Protein AF-A0A8S1UB92-F1 (afdb_monomer_lite)

Structure (mmCIF, N/CA/C/O backbone):
data_AF-A0A8S1UB92-F1
#
_entry.id   AF-A0A8S1UB92-F1
#
loop_
_atom_site.group_PDB
_atom_site.id
_atom_site.type_symbol
_atom_site.label_atom_id
_atom_site.label_alt_id
_atom_site.label_comp_id
_atom_site.label_asym_id
_atom_site.label_entity_id
_atom_site.label_seq_id
_atom_site.pdbx_PDB_ins_code
_atom_site.Cartn_x
_atom_site.Cartn_y
_atom_site.Cartn_z
_atom_site.occupancy
_atom_site.B_iso_or_equiv
_atom_site.auth_seq_id
_atom_site.auth_comp_id
_atom_site.auth_asym_id
_atom_site.auth_atom_id
_atom_site.pdbx_PDB_model_num
ATOM 1 N N . MET A 1 1 ? 8.365 -0.301 -12.229 1.00 59.19 1 MET A N 1
ATOM 2 C CA . MET A 1 1 ? 7.069 -0.623 -12.870 1.00 59.19 1 MET A CA 1
ATOM 3 C C . MET A 1 1 ? 6.349 0.674 -13.224 1.00 59.19 1 MET A C 1
ATOM 5 O O . MET A 1 1 ? 6.284 1.545 -12.367 1.00 59.19 1 MET A O 1
ATOM 9 N N . TYR A 1 2 ? 5.838 0.830 -14.450 1.00 67.88 2 TYR A N 1
ATOM 10 C CA . TYR A 1 2 ? 5.070 2.016 -14.855 1.00 67.88 2 TYR A CA 1
ATOM 11 C C . TYR A 1 2 ? 3.627 1.608 -15.152 1.00 67.88 2 TYR A C 1
ATOM 13 O O . TYR A 1 2 ? 3.327 1.170 -16.252 1.00 67.88 2 TYR A O 1
ATOM 21 N N . LEU A 1 3 ? 2.696 1.766 -14.211 1.00 70.12 3 LEU A N 1
ATOM 22 C CA . LEU A 1 3 ? 1.299 1.392 -14.495 1.00 70.12 3 LEU A CA 1
ATOM 23 C C . LEU A 1 3 ? 0.681 2.222 -15.635 1.00 70.12 3 LEU A C 1
ATOM 25 O O . LEU A 1 3 ? -0.190 1.751 -16.360 1.00 70.12 3 LEU A O 1
ATOM 29 N N . GLN A 1 4 ? 1.223 3.418 -15.874 1.00 71.69 4 GLN A N 1
ATOM 30 C CA . GLN A 1 4 ? 0.874 4.274 -17.009 1.00 71.69 4 GLN A CA 1
ATOM 31 C C . GLN A 1 4 ? 1.158 3.606 -18.363 1.00 71.69 4 GLN A C 1
ATOM 33 O O . GLN A 1 4 ? 0.388 3.789 -19.301 1.00 71.69 4 GLN A O 1
ATOM 38 N N . THR A 1 5 ? 2.227 2.805 -18.478 1.00 72.19 5 THR A N 1
ATOM 39 C CA . THR A 1 5 ? 2.527 2.081 -19.728 1.00 72.19 5 THR A CA 1
ATOM 40 C C . THR A 1 5 ? 1.562 0.927 -19.970 1.00 72.19 5 THR A C 1
ATOM 42 O O . THR A 1 5 ? 1.524 0.385 -21.066 1.00 72.19 5 THR A O 1
ATOM 45 N N . PHE A 1 6 ? 0.761 0.575 -18.964 1.00 72.69 6 PHE A N 1
ATOM 46 C CA . PHE A 1 6 ? -0.275 -0.447 -19.031 1.00 72.69 6 PHE A CA 1
ATOM 47 C C . PHE A 1 6 ? -1.680 0.148 -19.192 1.00 72.69 6 PHE A C 1
ATOM 49 O O . PHE A 1 6 ? -2.674 -0.539 -18.983 1.00 72.69 6 PHE A O 1
ATOM 56 N N . GLY A 1 7 ? -1.774 1.436 -19.541 1.00 77.38 7 GLY A N 1
ATOM 57 C CA . GLY A 1 7 ? -3.051 2.114 -19.759 1.00 77.38 7 GLY A CA 1
ATOM 58 C C . GLY A 1 7 ? -3.817 2.447 -18.478 1.00 77.38 7 GLY A C 1
ATOM 59 O O . GLY A 1 7 ? -4.985 2.811 -18.567 1.00 77.38 7 GLY A O 1
ATOM 60 N N . ILE A 1 8 ? -3.186 2.352 -17.299 1.00 85.25 8 ILE A N 1
ATOM 61 C CA . ILE A 1 8 ? -3.794 2.719 -16.013 1.00 85.25 8 ILE A CA 1
ATOM 62 C C . ILE A 1 8 ? -3.421 4.184 -15.690 1.00 85.25 8 ILE A C 1
ATOM 64 O O . ILE A 1 8 ? -2.252 4.464 -15.390 1.00 85.25 8 ILE A O 1
ATOM 68 N N . PRO A 1 9 ? -4.367 5.146 -15.756 1.00 89.44 9 PRO A N 1
ATOM 69 C CA . PRO A 1 9 ? -4.065 6.570 -15.594 1.00 89.44 9 PRO A CA 1
ATOM 70 C C . PRO A 1 9 ? -3.644 6.925 -14.166 1.00 89.44 9 PRO A C 1
ATOM 72 O O . PRO A 1 9 ? -4.351 6.630 -13.207 1.00 89.44 9 PRO A O 1
ATOM 75 N N . GLY A 1 10 ? -2.517 7.618 -14.018 1.00 92.00 10 GLY A N 1
ATOM 76 C CA . GLY A 1 10 ? -1.993 8.052 -12.722 1.00 92.00 10 GLY A CA 1
ATOM 77 C C . GLY A 1 10 ? -0.603 8.661 -12.852 1.00 92.00 10 GLY A C 1
ATOM 78 O O . GLY A 1 10 ? -0.145 8.914 -13.970 1.00 92.00 10 GLY A O 1
ATOM 79 N N . LYS A 1 11 ? 0.079 8.886 -11.729 1.00 93.56 11 LYS A N 1
ATOM 80 C CA . LYS A 1 11 ? 1.442 9.425 -11.651 1.00 93.56 11 LYS A CA 1
ATOM 81 C C . LYS A 1 11 ? 2.356 8.454 -10.909 1.00 93.56 11 LYS A C 1
ATOM 83 O O . LYS A 1 11 ? 2.031 8.003 -9.818 1.00 93.56 11 LYS A O 1
ATOM 88 N N . SER A 1 12 ? 3.505 8.142 -11.504 1.00 94.88 12 SER A N 1
ATOM 89 C CA . SER A 1 12 ? 4.559 7.362 -10.846 1.00 94.88 12 SER A CA 1
ATOM 90 C C . SER A 1 12 ? 5.595 8.306 -10.235 1.00 94.88 12 SER A C 1
ATOM 92 O O . SER A 1 12 ? 6.015 9.248 -10.903 1.00 94.88 12 SER A O 1
ATOM 94 N N . HIS A 1 13 ? 6.046 8.015 -9.022 1.00 95.69 13 HIS A N 1
ATOM 95 C CA . HIS A 1 13 ? 7.096 8.720 -8.295 1.00 95.69 13 HIS A CA 1
ATOM 96 C C . HIS A 1 13 ? 8.161 7.708 -7.861 1.00 95.69 13 HIS A C 1
ATOM 98 O O . HIS A 1 13 ? 7.841 6.687 -7.256 1.0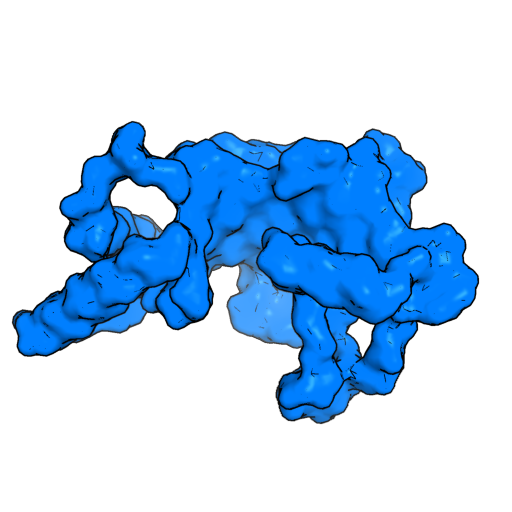0 95.69 13 HIS A O 1
ATOM 104 N N . SER A 1 14 ? 9.419 7.965 -8.199 1.00 96.19 14 SER A N 1
ATOM 105 C CA . SER A 1 14 ? 10.551 7.076 -7.929 1.00 96.19 14 SER A CA 1
ATOM 106 C C . SER A 1 14 ? 11.453 7.669 -6.863 1.00 96.19 14 SER A C 1
ATOM 108 O O . SER A 1 14 ? 11.798 8.843 -6.944 1.00 96.19 14 SER A O 1
ATOM 110 N N . LEU A 1 15 ? 11.903 6.837 -5.929 1.00 96.50 15 LEU A N 1
ATOM 111 C CA . LEU A 1 15 ? 12.915 7.218 -4.943 1.00 96.50 15 LEU A CA 1
ATOM 112 C C . LEU A 1 15 ? 14.342 7.030 -5.471 1.00 96.50 15 LEU A C 1
ATOM 114 O O . LEU A 1 15 ? 15.290 7.531 -4.884 1.00 96.50 15 LEU A O 1
ATOM 118 N N . THR A 1 16 ? 14.508 6.336 -6.600 1.00 96.00 16 THR A N 1
ATOM 119 C CA . THR A 1 16 ? 15.816 6.091 -7.222 1.00 96.00 16 THR A CA 1
ATOM 120 C C . THR A 1 16 ? 16.396 7.352 -7.875 1.00 96.00 16 THR A C 1
ATOM 122 O O . THR A 1 16 ? 15.794 7.835 -8.845 1.00 96.00 16 THR A O 1
ATOM 125 N N . PRO A 1 17 ? 17.565 7.855 -7.425 1.00 96.12 17 PRO A N 1
ATOM 126 C CA . PRO A 1 17 ? 18.244 8.983 -8.059 1.00 96.12 17 PRO A CA 1
ATOM 127 C C . PRO A 1 17 ? 18.536 8.721 -9.542 1.00 96.12 17 PRO A C 1
ATOM 129 O O . PRO A 1 17 ? 18.891 7.611 -9.934 1.00 96.12 17 PRO A O 1
ATOM 132 N N . GLY A 1 18 ? 18.360 9.741 -10.386 1.00 95.19 18 GLY A N 1
ATOM 133 C CA . GLY A 1 18 ? 18.591 9.649 -11.836 1.00 95.19 18 GLY A CA 1
ATOM 134 C C . GLY A 1 18 ? 17.476 8.965 -12.640 1.00 95.19 18 GLY A C 1
ATOM 135 O O . GLY A 1 18 ? 17.505 8.974 -13.869 1.00 95.19 18 GLY A O 1
ATOM 136 N N . HIS A 1 19 ? 16.455 8.407 -11.987 1.00 94.75 19 HIS A N 1
ATOM 137 C CA . HIS A 1 19 ? 15.289 7.867 -12.680 1.00 94.75 19 HIS A CA 1
ATOM 138 C C . HIS A 1 19 ? 14.408 8.992 -13.263 1.00 94.75 19 HIS A C 1
ATOM 140 O O . HIS A 1 19 ? 14.222 10.032 -12.639 1.00 94.75 19 HIS A O 1
ATOM 146 N N . LYS A 1 20 ? 13.770 8.774 -14.425 1.00 93.88 20 LYS A N 1
ATOM 147 C CA . LYS A 1 20 ? 12.956 9.805 -15.119 1.00 93.88 20 LYS A CA 1
ATOM 148 C C . LYS A 1 20 ? 11.807 10.407 -14.292 1.00 93.88 20 LYS A C 1
ATOM 150 O O . LYS A 1 20 ? 1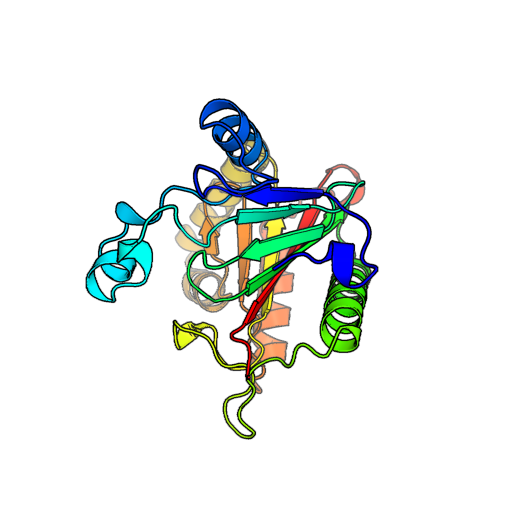1.376 11.518 -14.557 1.00 93.88 20 LYS A O 1
ATOM 155 N N . ASN A 1 21 ? 11.302 9.646 -13.321 1.00 94.50 21 ASN A N 1
ATOM 156 C CA . ASN A 1 21 ? 10.244 10.057 -12.389 1.00 94.50 21 ASN A CA 1
ATOM 157 C C . ASN A 1 21 ? 10.782 10.252 -10.962 1.00 94.50 21 ASN A C 1
ATOM 159 O O . ASN A 1 21 ? 10.048 10.018 -10.002 1.00 94.50 21 ASN A O 1
ATOM 163 N N . PHE A 1 22 ? 12.079 10.523 -10.814 1.00 96.62 22 PHE A N 1
ATOM 164 C CA . PHE A 1 22 ? 12.691 10.775 -9.515 1.00 96.62 22 PHE A CA 1
ATOM 165 C C . PHE A 1 22 ? 11.981 11.933 -8.805 1.00 96.62 22 PHE A C 1
ATOM 167 O O . PHE A 1 22 ? 11.648 12.933 -9.440 1.00 96.62 22 PHE A O 1
ATOM 174 N N . ILE A 1 23 ? 11.739 11.768 -7.507 1.00 97.25 23 ILE A N 1
ATOM 175 C CA . ILE A 1 23 ? 11.254 12.824 -6.619 1.00 97.25 23 ILE A CA 1
ATOM 176 C C . ILE A 1 23 ? 12.323 13.172 -5.591 1.00 97.25 23 ILE A C 1
ATOM 178 O O . ILE A 1 23 ? 13.057 12.299 -5.134 1.00 97.25 23 ILE A O 1
ATOM 182 N N . SER A 1 24 ? 12.386 14.444 -5.215 1.00 97.12 24 SER A N 1
ATOM 183 C CA . SER A 1 24 ? 13.252 14.920 -4.135 1.00 97.12 24 SER A CA 1
ATOM 184 C C . SER A 1 24 ? 12.815 14.389 -2.763 1.00 97.12 24 SER A C 1
ATOM 186 O O . SER A 1 24 ? 11.661 13.998 -2.571 1.00 97.12 24 SER A O 1
ATOM 188 N N . ASP A 1 25 ? 13.710 14.447 -1.772 1.00 95.38 25 ASP A N 1
ATOM 189 C CA . ASP A 1 25 ? 13.384 14.076 -0.386 1.00 95.38 25 ASP A CA 1
ATOM 190 C C . ASP A 1 25 ? 12.234 14.917 0.183 1.00 95.38 25 ASP A C 1
ATOM 192 O O . ASP A 1 25 ? 11.377 14.397 0.898 1.00 95.38 25 ASP A O 1
ATOM 196 N N . GLN A 1 26 ? 12.159 16.197 -0.198 1.00 97.06 26 GLN A N 1
ATOM 197 C CA . GLN A 1 26 ? 11.071 17.089 0.196 1.00 97.06 26 GLN A CA 1
ATOM 198 C C . GLN A 1 26 ? 9.720 16.623 -0.368 1.00 97.06 26 GLN A C 1
ATOM 200 O O . GLN A 1 26 ? 8.739 16.541 0.371 1.00 97.06 26 GLN A O 1
ATOM 205 N N . GLU A 1 27 ? 9.658 16.280 -1.656 1.00 96.69 27 GLU A N 1
ATOM 206 C CA . GLU A 1 27 ? 8.441 15.730 -2.268 1.00 96.69 27 GLU A CA 1
ATOM 207 C C . GLU A 1 27 ? 8.064 14.377 -1.649 1.00 96.69 27 GLU A C 1
ATOM 209 O O . GLU A 1 27 ? 6.888 14.106 -1.393 1.00 96.69 27 GLU A O 1
ATOM 214 N N . ALA A 1 28 ? 9.054 13.527 -1.363 1.00 96.38 28 ALA A N 1
ATOM 215 C CA . ALA A 1 28 ? 8.837 12.256 -0.683 1.00 96.38 28 ALA A CA 1
ATOM 216 C C . ALA A 1 28 ? 8.253 12.468 0.726 1.00 96.38 28 ALA A C 1
ATOM 218 O O . ALA A 1 28 ? 7.308 11.778 1.115 1.00 96.38 28 ALA A O 1
ATOM 219 N N . ASP A 1 29 ? 8.743 13.463 1.467 1.00 96.00 29 ASP A N 1
ATOM 220 C CA . ASP A 1 29 ? 8.205 13.849 2.772 1.00 96.00 29 ASP A CA 1
ATOM 221 C C . ASP A 1 29 ? 6.773 14.376 2.693 1.00 96.00 29 ASP A C 1
ATOM 223 O O . ASP A 1 29 ? 5.953 14.066 3.559 1.00 96.00 29 ASP A O 1
ATOM 227 N N . GLU A 1 30 ? 6.430 15.143 1.660 1.00 95.94 30 GLU A N 1
ATOM 228 C CA . GLU A 1 30 ? 5.055 15.589 1.430 1.00 95.94 30 GLU A CA 1
ATOM 229 C C . GLU A 1 30 ? 4.112 14.407 1.175 1.00 95.94 30 GLU A C 1
ATOM 231 O O . GLU A 1 30 ? 3.031 14.336 1.769 1.00 95.94 30 GLU A O 1
ATOM 236 N N . LEU A 1 31 ? 4.536 13.432 0.367 1.00 96.00 31 LEU A N 1
ATOM 237 C CA . LEU A 1 31 ? 3.765 12.208 0.140 1.00 96.00 31 LEU A CA 1
ATOM 238 C C . LEU A 1 31 ? 3.644 11.351 1.409 1.00 96.00 31 LEU A C 1
ATOM 240 O O . LEU A 1 31 ? 2.576 10.790 1.665 1.00 96.00 31 LEU A O 1
ATOM 244 N N . ARG A 1 32 ? 4.693 11.272 2.237 1.00 94.31 32 ARG A N 1
ATOM 245 C CA . ARG A 1 32 ? 4.647 10.596 3.547 1.00 94.31 32 ARG A CA 1
ATOM 246 C C . ARG A 1 32 ? 3.681 11.283 4.510 1.00 94.31 32 ARG A C 1
ATOM 248 O O . ARG A 1 32 ? 2.901 10.603 5.176 1.00 94.31 32 ARG A O 1
ATOM 255 N N . LYS A 1 33 ? 3.677 12.621 4.561 1.00 90.62 33 LYS A N 1
ATOM 256 C CA . LYS A 1 33 ? 2.735 13.410 5.381 1.00 90.62 33 LYS A CA 1
ATOM 257 C C . LYS A 1 33 ? 1.281 13.176 4.972 1.00 90.62 33 LYS A C 1
ATOM 259 O O . LYS A 1 33 ? 0.410 13.165 5.834 1.00 90.62 33 LYS A O 1
ATOM 264 N N . LYS A 1 34 ? 1.025 12.945 3.681 1.00 89.88 34 LYS A N 1
ATOM 265 C CA . LYS A 1 34 ? -0.292 12.551 3.151 1.00 89.88 34 LYS A CA 1
ATOM 266 C C . LYS A 1 34 ? -0.615 11.060 3.329 1.00 89.88 34 LYS A C 1
ATOM 268 O O . LYS A 1 34 ? -1.673 10.617 2.898 1.00 89.88 34 LYS A O 1
ATOM 273 N N . HIS A 1 35 ? 0.274 10.284 3.952 1.00 88.62 35 HIS A N 1
ATOM 274 C CA . HIS A 1 35 ? 0.168 8.829 4.110 1.00 88.62 35 HIS A CA 1
ATOM 275 C C . HIS A 1 35 ? 0.137 8.034 2.797 1.00 88.62 35 HIS A C 1
ATOM 277 O O . HIS A 1 35 ? -0.302 6.883 2.785 1.00 88.62 35 HIS A O 1
ATOM 283 N N . PHE A 1 36 ? 0.625 8.626 1.706 1.00 93.75 36 PHE A N 1
ATOM 284 C CA . PHE A 1 36 ? 0.731 7.951 0.420 1.00 93.75 36 PHE A CA 1
ATOM 285 C C . PHE A 1 36 ? 2.015 7.159 0.306 1.00 93.75 36 PHE A C 1
ATOM 287 O O . PHE A 1 36 ? 1.959 6.010 -0.096 1.00 93.75 36 PHE A O 1
ATOM 294 N N . LEU A 1 37 ? 3.158 7.738 0.669 1.00 94.94 37 LEU A N 1
ATOM 295 C CA . LEU A 1 37 ? 4.448 7.065 0.551 1.00 94.94 37 LEU A CA 1
ATOM 296 C C . LEU A 1 37 ? 4.826 6.355 1.858 1.00 94.94 37 LEU A C 1
ATOM 298 O O . LEU A 1 37 ? 4.543 6.849 2.953 1.00 94.94 37 LEU A O 1
ATOM 302 N N . PHE A 1 38 ? 5.480 5.205 1.728 1.00 93.62 38 PHE A N 1
ATOM 303 C CA . PHE A 1 38 ? 6.076 4.472 2.840 1.00 93.62 38 PHE A CA 1
ATOM 304 C C . PHE A 1 38 ? 7.277 5.211 3.451 1.00 93.62 38 PHE A C 1
ATOM 306 O O . PHE A 1 38 ? 7.814 6.174 2.893 1.00 93.62 38 PHE A O 1
ATOM 313 N N . ILE A 1 39 ? 7.655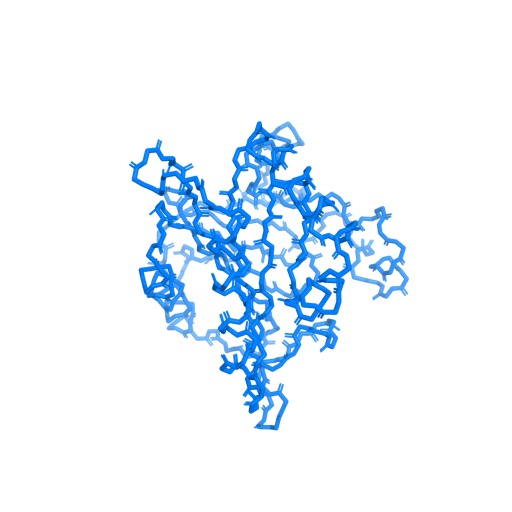 4.788 4.656 1.00 91.56 39 ILE A N 1
ATOM 314 C CA . ILE A 1 39 ? 8.804 5.336 5.383 1.00 91.56 39 ILE A CA 1
ATOM 315 C C . ILE A 1 39 ? 10.109 4.694 4.908 1.00 91.56 39 ILE A C 1
ATOM 317 O O . ILE A 1 39 ? 10.088 3.752 4.125 1.00 91.56 39 ILE A O 1
ATOM 321 N N . ASP A 1 40 ? 11.237 5.209 5.390 1.00 90.25 40 ASP A N 1
ATOM 322 C CA . ASP A 1 40 ? 12.525 4.551 5.201 1.00 90.25 40 ASP A CA 1
ATOM 323 C C . ASP A 1 40 ? 12.568 3.211 5.950 1.00 90.25 40 ASP A C 1
ATOM 325 O O . ASP A 1 40 ? 12.482 3.167 7.183 1.00 90.25 40 ASP A O 1
ATOM 329 N N . MET A 1 41 ? 12.677 2.126 5.183 1.00 90.12 41 MET A N 1
ATOM 330 C CA . MET A 1 41 ? 12.629 0.762 5.704 1.00 90.12 41 MET A CA 1
ATOM 331 C C . MET A 1 41 ? 13.985 0.283 6.244 1.00 90.12 41 MET A C 1
ATOM 333 O O . MET A 1 41 ? 14.040 -0.764 6.881 1.00 90.12 41 MET A O 1
ATOM 337 N N . THR A 1 42 ? 15.069 1.052 6.067 1.00 91.31 42 THR A N 1
ATOM 338 C CA . THR A 1 42 ? 16.410 0.700 6.582 1.00 91.31 42 THR A CA 1
ATOM 339 C C . THR A 1 42 ? 16.492 0.719 8.109 1.00 91.31 42 THR A C 1
ATOM 341 O O . THR A 1 42 ? 17.385 0.120 8.702 1.00 91.31 42 THR A O 1
ATOM 344 N N . SER A 1 43 ? 15.540 1.387 8.764 1.00 90.12 43 SER A N 1
ATOM 345 C CA . SER A 1 43 ? 15.426 1.416 10.224 1.00 90.12 43 SER A CA 1
ATOM 346 C C . SER A 1 43 ? 14.785 0.156 10.823 1.00 90.12 43 SER A C 1
ATOM 348 O O . SER A 1 43 ? 14.803 -0.012 12.044 1.00 90.12 43 SER A O 1
ATOM 350 N N . ASP A 1 44 ? 14.223 -0.730 9.993 1.00 91.50 44 ASP A N 1
ATOM 351 C CA . ASP A 1 44 ? 13.626 -1.987 10.438 1.00 91.50 44 ASP A CA 1
ATOM 352 C C . ASP A 1 44 ? 14.662 -3.121 10.402 1.00 91.50 44 ASP A C 1
ATOM 354 O O . ASP A 1 44 ? 15.140 -3.535 9.343 1.00 91.50 44 ASP A O 1
ATOM 358 N N . ASN A 1 45 ? 14.995 -3.651 11.582 1.00 90.62 45 ASN A N 1
ATOM 359 C CA . ASN A 1 45 ? 15.992 -4.711 11.725 1.00 90.62 45 ASN A CA 1
ATOM 360 C C . ASN A 1 45 ? 15.612 -5.995 10.973 1.00 90.62 45 ASN A C 1
ATOM 362 O O . ASN A 1 45 ? 16.502 -6.677 10.462 1.00 90.62 45 ASN A O 1
ATOM 366 N N . TYR A 1 46 ? 14.325 -6.348 10.897 1.00 89.75 46 TYR A N 1
ATOM 367 C CA . TYR A 1 46 ? 13.893 -7.557 10.193 1.00 89.75 46 TYR A CA 1
ATOM 368 C C . TYR A 1 46 ? 14.064 -7.392 8.686 1.00 89.75 46 TYR A C 1
ATOM 370 O O . TYR A 1 46 ? 14.566 -8.298 8.026 1.00 89.75 46 TYR A O 1
ATOM 378 N N . LEU A 1 47 ? 13.724 -6.222 8.147 1.00 91.38 47 LEU A N 1
ATOM 379 C CA . LEU A 1 47 ? 13.880 -5.955 6.718 1.00 91.38 47 LEU A CA 1
ATOM 380 C C . LEU A 1 47 ? 15.350 -5.839 6.308 1.00 91.38 47 LEU A C 1
ATOM 382 O O . LEU A 1 47 ? 15.732 -6.362 5.264 1.00 91.38 47 LEU A O 1
ATOM 386 N N . MET A 1 48 ? 16.192 -5.221 7.138 1.00 91.62 48 MET A N 1
ATOM 387 C CA . MET A 1 48 ? 17.632 -5.146 6.876 1.00 91.62 48 MET A CA 1
ATOM 388 C C . MET A 1 48 ? 18.323 -6.509 6.976 1.00 91.62 48 MET A C 1
ATOM 390 O O . MET A 1 48 ? 19.130 -6.843 6.118 1.00 91.62 48 MET A O 1
ATOM 394 N N . SER A 1 49 ? 17.999 -7.316 7.991 1.00 92.62 49 SER A N 1
ATOM 395 C CA . SER A 1 49 ? 18.625 -8.637 8.188 1.00 92.62 49 SER A CA 1
ATOM 396 C C . SER A 1 49 ? 18.241 -9.681 7.138 1.00 92.62 49 SER A C 1
ATOM 398 O O . SER A 1 49 ? 18.948 -10.674 6.998 1.00 92.62 49 SER A O 1
ATOM 400 N N . ASN A 1 50 ? 17.151 -9.458 6.401 1.00 90.75 50 ASN A N 1
ATOM 401 C CA . ASN A 1 50 ? 16.719 -10.307 5.288 1.00 90.75 50 ASN A CA 1
ATOM 402 C C . ASN A 1 50 ? 17.020 -9.679 3.914 1.00 90.75 50 ASN A C 1
ATOM 404 O O . ASN A 1 50 ? 16.421 -10.082 2.920 1.00 90.75 50 ASN A O 1
ATOM 408 N N . ASP A 1 51 ? 17.898 -8.668 3.857 1.00 90.50 51 ASP A N 1
ATOM 409 C CA . ASP A 1 51 ? 18.281 -7.935 2.640 1.00 90.50 51 ASP A CA 1
ATOM 410 C C . ASP A 1 51 ? 17.114 -7.283 1.870 1.00 90.50 51 ASP A C 1
ATOM 412 O O . ASP A 1 51 ? 17.271 -6.831 0.736 1.00 90.50 51 ASP A O 1
ATOM 416 N N . VAL A 1 52 ? 15.940 -7.142 2.492 1.00 90.81 52 VAL A N 1
ATOM 417 C CA . VAL A 1 52 ? 14.765 -6.505 1.876 1.00 90.81 52 VAL A CA 1
ATOM 418 C C . VAL A 1 52 ? 14.991 -5.006 1.675 1.00 90.81 52 VAL A C 1
ATOM 420 O O . VAL A 1 52 ? 14.453 -4.430 0.733 1.00 90.81 52 VAL A O 1
ATOM 423 N N . ALA A 1 53 ? 15.796 -4.360 2.523 1.00 92.81 53 ALA A N 1
ATOM 424 C CA . ALA A 1 53 ? 16.077 -2.920 2.476 1.00 92.81 53 ALA A CA 1
ATOM 425 C C . ALA A 1 53 ? 17.543 -2.566 2.134 1.00 92.81 53 ALA A C 1
ATOM 427 O O . ALA A 1 53 ? 17.911 -1.395 2.198 1.00 92.81 53 ALA A O 1
ATOM 428 N N . SER A 1 54 ? 18.369 -3.542 1.739 1.00 88.88 54 SER A N 1
ATOM 429 C CA . SER A 1 54 ? 19.822 -3.382 1.534 1.00 88.88 54 SER A CA 1
ATOM 430 C C . SER A 1 54 ? 20.198 -2.333 0.473 1.00 88.88 54 SER A C 1
ATOM 432 O O . SER A 1 54 ? 21.066 -1.498 0.717 1.00 88.88 54 SER A O 1
ATOM 434 N N . ASP A 1 55 ? 19.497 -2.313 -0.665 1.00 92.25 55 ASP A N 1
ATOM 435 C CA . ASP A 1 55 ? 19.750 -1.389 -1.786 1.00 92.25 55 ASP A CA 1
ATOM 436 C C . ASP A 1 55 ? 18.916 -0.096 -1.721 1.00 92.25 55 ASP A C 1
ATOM 438 O O . ASP A 1 55 ? 18.493 0.454 -2.743 1.00 92.25 55 ASP A O 1
ATOM 442 N N . TRP A 1 56 ? 18.585 0.395 -0.529 1.00 93.38 56 TRP A N 1
ATOM 443 C CA . TRP A 1 56 ? 17.778 1.608 -0.401 1.00 93.38 56 TRP A CA 1
ATOM 444 C C . TRP A 1 56 ? 18.465 2.842 -1.037 1.00 93.38 56 TRP A C 1
ATOM 446 O O . TRP A 1 56 ? 19.662 3.037 -0.827 1.00 93.38 56 TRP A O 1
ATOM 456 N N . PRO A 1 57 ? 17.761 3.721 -1.792 1.00 94.12 57 PRO A N 1
ATOM 457 C CA . PRO A 1 57 ? 16.347 3.697 -2.193 1.00 94.12 57 PRO A CA 1
ATOM 458 C C . PRO A 1 57 ? 16.120 3.177 -3.637 1.00 94.12 57 PRO A C 1
ATOM 460 O O . PRO A 1 57 ? 15.138 3.528 -4.305 1.00 94.12 57 PRO A O 1
ATOM 463 N N . TYR A 1 58 ? 17.044 2.389 -4.184 1.00 94.56 58 TYR A N 1
ATOM 464 C CA . TYR A 1 58 ? 17.025 1.960 -5.584 1.00 94.56 58 TYR A CA 1
ATOM 465 C C . TYR A 1 58 ? 15.874 0.984 -5.874 1.00 94.56 58 TYR A C 1
ATOM 467 O O . TYR A 1 58 ? 15.489 0.182 -5.031 1.00 94.56 58 TYR A O 1
ATOM 475 N N . GLY A 1 59 ? 15.263 1.081 -7.059 1.00 92.62 59 GLY A N 1
ATOM 476 C CA . GLY A 1 59 ? 14.137 0.234 -7.482 1.00 92.62 59 GLY A CA 1
ATOM 477 C C . GLY A 1 59 ? 12.788 0.541 -6.816 1.00 92.62 59 GLY A C 1
ATOM 478 O O . GLY A 1 59 ? 11.791 -0.105 -7.141 1.00 92.62 59 GLY A O 1
ATOM 479 N N . ARG A 1 60 ? 12.738 1.534 -5.920 1.00 95.19 60 ARG A N 1
ATOM 480 C CA . ARG A 1 60 ? 11.589 1.820 -5.052 1.00 95.19 60 ARG A CA 1
ATOM 481 C C . ARG A 1 60 ? 10.793 3.031 -5.498 1.00 95.19 60 ARG A C 1
ATOM 483 O O . ARG A 1 60 ? 11.331 4.004 -6.034 1.00 95.19 60 ARG A O 1
ATOM 490 N N . GLY A 1 61 ? 9.493 2.992 -5.238 1.00 95.69 61 GLY A N 1
ATOM 491 C CA . GLY A 1 61 ? 8.619 4.113 -5.541 1.00 95.69 61 GLY A CA 1
ATOM 492 C C . GLY A 1 61 ? 7.146 3.816 -5.338 1.00 95.69 61 GLY A C 1
ATOM 493 O O . GLY A 1 61 ? 6.752 2.785 -4.795 1.00 95.69 61 GLY A O 1
ATOM 494 N N . ILE A 1 62 ? 6.328 4.744 -5.809 1.00 96.44 62 ILE A N 1
ATOM 495 C CA . ILE A 1 62 ? 4.878 4.691 -5.707 1.00 96.44 62 ILE A CA 1
ATOM 496 C C . ILE A 1 62 ? 4.234 5.091 -7.029 1.00 96.44 62 ILE A C 1
ATOM 498 O O . ILE A 1 62 ? 4.701 5.992 -7.722 1.00 96.44 62 ILE A O 1
ATOM 502 N N . TRP A 1 63 ? 3.125 4.451 -7.367 1.00 96.00 63 TRP A N 1
ATOM 503 C CA . TRP A 1 63 ? 2.162 4.977 -8.325 1.00 96.00 63 TRP A CA 1
ATOM 504 C C . TRP A 1 63 ? 0.914 5.467 -7.587 1.00 96.00 63 TRP A C 1
ATOM 506 O O . TRP A 1 63 ? 0.466 4.799 -6.660 1.00 96.00 63 TRP A O 1
ATOM 516 N N . LEU A 1 64 ? 0.362 6.609 -7.995 1.00 95.56 64 LEU A N 1
ATOM 517 C CA . LEU A 1 64 ? -0.850 7.221 -7.444 1.00 95.56 64 LEU A CA 1
ATOM 518 C C . LEU A 1 64 ? -1.863 7.493 -8.557 1.00 95.56 64 LEU A C 1
ATOM 520 O O . LEU A 1 64 ? -1.498 8.019 -9.612 1.00 95.56 64 LEU A O 1
ATOM 524 N N . SER A 1 65 ? -3.136 7.175 -8.327 1.00 94.69 65 SER A N 1
ATOM 525 C CA . SER A 1 65 ? -4.217 7.590 -9.222 1.00 94.69 65 SER A CA 1
ATOM 526 C C . SER A 1 65 ? -4.446 9.102 -9.156 1.00 94.69 65 SER A C 1
ATOM 528 O O . SER A 1 65 ? -4.091 9.763 -8.182 1.00 94.69 65 SER A O 1
ATOM 530 N N . GLN A 1 66 ? -5.046 9.667 -10.207 1.00 92.44 66 GLN A N 1
ATOM 531 C CA . GLN A 1 66 ? -5.292 11.115 -10.305 1.00 92.44 66 GLN A CA 1
ATOM 532 C C . GLN A 1 66 ? -6.220 11.651 -9.207 1.00 92.44 66 GLN A C 1
ATOM 534 O O . GLN A 1 66 ? -6.083 12.795 -8.790 1.00 92.44 66 GLN A O 1
ATOM 539 N N . ASP A 1 67 ? -7.160 10.824 -8.756 1.00 92.69 67 ASP A N 1
ATOM 540 C CA . ASP A 1 67 ? -8.106 11.122 -7.681 1.00 92.69 67 ASP A CA 1
ATOM 541 C C . ASP A 1 67 ? -7.558 10.779 -6.284 1.00 92.69 67 ASP A C 1
ATOM 543 O O . ASP A 1 67 ? -8.281 10.905 -5.299 1.00 92.69 67 ASP A O 1
ATOM 547 N N . GLU A 1 68 ? -6.301 10.323 -6.195 1.00 93.56 68 GLU A N 1
ATOM 548 C CA . GLU A 1 68 ? -5.623 9.916 -4.960 1.00 93.56 68 GLU A CA 1
ATOM 549 C C . GLU A 1 68 ? -6.368 8.816 -4.161 1.00 93.56 68 GLU A C 1
ATOM 551 O O . GLU A 1 68 ? -6.157 8.650 -2.958 1.00 93.56 68 GLU A O 1
ATOM 556 N N . THR A 1 69 ? -7.229 8.025 -4.817 1.00 93.06 69 THR A N 1
ATOM 557 C CA . THR A 1 69 ? -7.978 6.920 -4.181 1.00 93.06 69 THR A CA 1
ATOM 558 C C . THR A 1 69 ? -7.302 5.561 -4.320 1.00 93.06 69 THR A C 1
ATOM 560 O O . THR A 1 69 ? -7.660 4.613 -3.621 1.00 93.06 69 THR A O 1
ATOM 563 N N . LYS A 1 70 ? -6.314 5.435 -5.207 1.00 95.00 70 LYS A N 1
ATOM 564 C CA . LYS A 1 70 ? -5.586 4.195 -5.471 1.00 95.00 70 LYS A CA 1
ATOM 565 C C . LYS A 1 70 ? -4.093 4.463 -5.496 1.00 95.00 70 LYS A C 1
ATOM 567 O O . LYS A 1 70 ? -3.638 5.468 -6.042 1.00 95.00 70 LYS A O 1
ATOM 572 N N . MET A 1 71 ? -3.321 3.537 -4.948 1.00 95.50 71 MET A N 1
ATOM 573 C CA . MET A 1 71 ? -1.868 3.616 -4.996 1.00 95.50 71 MET A CA 1
ATOM 574 C C . MET A 1 71 ? -1.228 2.238 -5.055 1.00 95.50 71 MET A C 1
ATOM 576 O O . MET A 1 71 ? -1.804 1.255 -4.597 1.00 95.50 71 MET A O 1
ATOM 580 N N . VAL A 1 72 ? -0.026 2.173 -5.614 1.00 95.69 72 VAL A N 1
ATOM 581 C CA . VAL A 1 72 ? 0.775 0.950 -5.649 1.00 95.69 72 VAL A CA 1
ATOM 582 C C . VAL A 1 72 ? 2.178 1.268 -5.175 1.00 95.69 72 VAL A C 1
ATOM 584 O O . VAL A 1 72 ? 2.876 2.051 -5.818 1.00 95.69 72 VAL A O 1
ATOM 587 N N . TRP A 1 73 ? 2.585 0.680 -4.054 1.00 96.38 73 TRP A N 1
ATOM 588 C CA . TRP A 1 73 ? 3.972 0.728 -3.600 1.00 96.38 73 TRP A CA 1
ATOM 589 C C . TRP A 1 73 ? 4.764 -0.352 -4.316 1.00 96.38 73 TRP A C 1
ATOM 591 O O . TRP A 1 73 ? 4.291 -1.477 -4.477 1.00 96.38 73 TRP A O 1
ATOM 601 N N . VAL A 1 74 ? 5.956 0.018 -4.763 1.00 94.81 74 VAL A N 1
ATOM 602 C CA . VAL A 1 74 ? 6.851 -0.836 -5.537 1.00 94.81 74 VAL A CA 1
ATOM 603 C C . VAL A 1 74 ? 8.097 -1.097 -4.702 1.00 94.81 74 VAL A C 1
ATOM 605 O O . VAL A 1 74 ? 8.808 -0.146 -4.369 1.00 94.81 74 VAL A O 1
ATOM 608 N N . VAL A 1 75 ? 8.350 -2.377 -4.409 1.00 93.56 75 VAL A N 1
ATOM 609 C CA . VAL A 1 75 ? 9.559 -2.882 -3.724 1.00 93.56 75 VAL A CA 1
ATOM 610 C C . VAL A 1 75 ? 9.756 -2.263 -2.326 1.00 93.56 75 VAL A C 1
ATOM 612 O O . VAL A 1 75 ? 10.862 -1.942 -1.908 1.00 93.56 75 VAL A O 1
ATOM 615 N N . GLU A 1 76 ? 8.662 -2.048 -1.593 1.00 93.19 76 GLU A N 1
ATOM 616 C CA . GLU A 1 76 ? 8.719 -1.553 -0.208 1.00 93.19 76 GLU A CA 1
ATOM 617 C C . GLU A 1 76 ? 9.168 -2.657 0.762 1.00 93.19 76 GLU A C 1
ATOM 619 O O . GLU A 1 76 ? 10.221 -2.537 1.382 1.00 93.19 76 GLU A O 1
ATOM 624 N N . GLU A 1 77 ? 8.397 -3.741 0.822 1.00 91.81 77 GLU A N 1
ATOM 625 C CA . GLU A 1 77 ? 8.688 -4.998 1.531 1.00 91.81 77 GLU A CA 1
ATOM 626 C C . GLU A 1 77 ? 8.514 -6.159 0.541 1.00 91.81 77 GLU A C 1
ATOM 628 O O . GLU A 1 77 ? 9.431 -6.928 0.255 1.00 91.81 77 GLU A O 1
ATOM 633 N N . ASP A 1 78 ? 7.325 -6.216 -0.058 1.00 92.06 78 ASP A N 1
ATOM 634 C CA . ASP A 1 78 ? 6.992 -7.066 -1.192 1.00 92.06 78 ASP A CA 1
ATOM 635 C C . ASP A 1 78 ? 7.210 -6.337 -2.520 1.00 92.06 78 ASP A C 1
ATOM 637 O O . ASP A 1 78 ? 7.344 -5.108 -2.585 1.00 92.06 78 ASP A O 1
ATOM 641 N N . GLN A 1 79 ? 7.181 -7.094 -3.620 1.00 93.00 79 GLN A N 1
ATOM 642 C CA . GLN A 1 79 ? 7.310 -6.515 -4.957 1.00 93.00 79 GLN A CA 1
ATOM 643 C C . GLN A 1 79 ? 6.217 -5.473 -5.217 1.00 93.00 79 GLN A C 1
ATOM 645 O O . GLN A 1 79 ? 6.535 -4.403 -5.743 1.00 93.00 79 GLN A O 1
ATOM 650 N N . LEU A 1 80 ? 4.966 -5.755 -4.822 1.00 94.25 80 LEU A N 1
ATOM 651 C CA . LEU A 1 80 ? 3.837 -4.832 -4.926 1.00 94.25 80 LEU A CA 1
ATOM 652 C C . LEU A 1 80 ? 2.967 -4.828 -3.662 1.00 94.25 80 LEU A C 1
ATOM 654 O O . LEU A 1 80 ? 2.503 -5.872 -3.204 1.00 94.25 80 LEU A O 1
ATOM 658 N N . ARG A 1 81 ? 2.636 -3.625 -3.182 1.00 95.06 81 ARG A N 1
ATOM 659 C CA . ARG A 1 81 ? 1.504 -3.390 -2.272 1.00 95.06 81 ARG A CA 1
ATOM 660 C C . ARG A 1 81 ? 0.475 -2.522 -2.984 1.00 95.06 81 ARG A C 1
ATOM 662 O O . ARG A 1 81 ? 0.733 -1.356 -3.272 1.00 95.06 81 ARG A O 1
ATOM 669 N N . ILE A 1 82 ? -0.678 -3.098 -3.293 1.00 94.81 82 ILE A N 1
ATOM 670 C CA . ILE A 1 82 ? -1.737 -2.497 -4.108 1.00 94.81 82 ILE A CA 1
ATOM 671 C C . ILE A 1 82 ? -2.855 -2.054 -3.175 1.00 94.81 82 ILE A C 1
ATOM 673 O O . ILE A 1 82 ? -3.458 -2.879 -2.500 1.00 94.81 82 ILE A O 1
ATOM 677 N N . ILE A 1 83 ? -3.127 -0.757 -3.119 1.00 95.31 83 ILE A N 1
ATOM 678 C CA . ILE A 1 83 ? -3.983 -0.146 -2.104 1.00 95.31 83 ILE A CA 1
ATOM 679 C C . ILE A 1 83 ? -5.117 0.622 -2.791 1.00 95.31 83 ILE A C 1
ATOM 681 O O . ILE A 1 83 ? -4.888 1.395 -3.722 1.00 95.31 83 ILE A O 1
ATOM 685 N N . SER A 1 84 ? -6.337 0.451 -2.286 1.00 94.50 84 SER A N 1
ATOM 686 C CA . SER A 1 84 ? -7.521 1.228 -2.655 1.00 94.50 84 SER A CA 1
ATOM 687 C C . SER A 1 84 ? -8.162 1.831 -1.407 1.00 94.50 84 SER A C 1
ATOM 689 O O . SER A 1 84 ? -8.290 1.170 -0.376 1.00 94.50 84 SER A O 1
ATOM 691 N N . ILE A 1 85 ? -8.593 3.085 -1.502 1.00 91.75 85 ILE A N 1
ATOM 692 C CA . ILE A 1 85 ? -9.203 3.851 -0.416 1.00 91.75 85 ILE A CA 1
ATOM 693 C C . ILE A 1 85 ? -10.521 4.440 -0.911 1.00 91.75 85 ILE A C 1
ATOM 695 O O . ILE A 1 85 ? -10.574 5.075 -1.960 1.00 91.75 85 ILE A O 1
ATOM 699 N N . VAL A 1 86 ? -11.595 4.257 -0.147 1.00 88.69 86 VAL A N 1
ATOM 700 C CA . VAL A 1 86 ? -12.918 4.818 -0.451 1.00 88.69 86 VAL A CA 1
ATOM 701 C C . VAL A 1 86 ? -13.450 5.567 0.765 1.00 88.69 86 VAL A C 1
ATOM 703 O O . VAL A 1 86 ? -13.297 5.132 1.905 1.00 88.69 86 VAL A O 1
ATOM 706 N N . GLN A 1 87 ? -14.078 6.716 0.519 1.00 85.19 87 GLN A N 1
ATOM 707 C CA . GLN A 1 87 ? -14.780 7.482 1.548 1.00 85.19 87 GLN A CA 1
ATOM 708 C C . GLN A 1 87 ? -16.050 6.753 2.001 1.00 85.19 87 GLN A C 1
ATOM 710 O O . GLN A 1 87 ? -16.797 6.206 1.191 1.00 85.19 87 GLN A O 1
ATOM 715 N N . GLY A 1 88 ? -16.345 6.825 3.293 1.00 78.50 88 GLY A N 1
ATOM 716 C CA . GLY A 1 88 ? -17.508 6.192 3.901 1.00 78.50 88 GLY A CA 1
ATOM 717 C C . GLY A 1 88 ? -17.217 4.786 4.418 1.00 78.50 88 GLY A C 1
ATOM 718 O O . GLY A 1 88 ? -16.087 4.451 4.762 1.00 78.50 88 GLY A O 1
ATOM 719 N N . ASN A 1 89 ? -18.273 3.984 4.537 1.00 70.75 89 ASN A N 1
ATOM 720 C CA . ASN A 1 89 ? -18.258 2.680 5.201 1.00 70.75 89 ASN A CA 1
ATOM 721 C C . ASN A 1 89 ? -18.686 1.513 4.285 1.00 70.75 89 ASN A C 1
ATOM 723 O O . ASN A 1 89 ? -18.994 0.427 4.776 1.00 70.75 89 ASN A O 1
ATOM 727 N N . ASP A 1 90 ? -18.707 1.735 2.971 1.00 74.69 90 ASP A N 1
ATOM 728 C CA . ASP A 1 90 ? -19.124 0.748 1.977 1.00 74.69 90 ASP A CA 1
ATOM 729 C C . ASP A 1 90 ? -17.964 -0.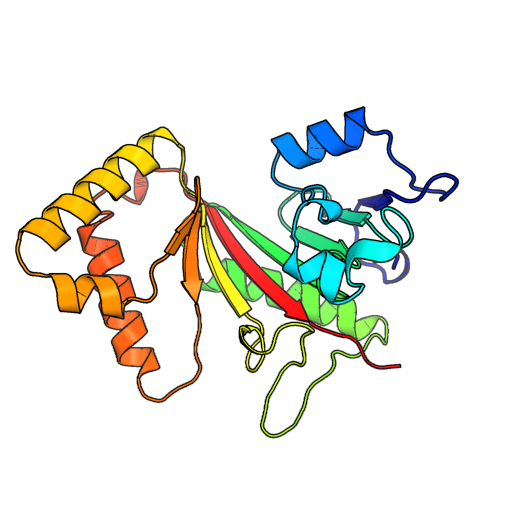194 1.612 1.00 74.69 90 ASP A C 1
ATOM 731 O O . ASP A 1 90 ? -17.097 0.129 0.793 1.00 74.69 90 ASP A O 1
ATOM 735 N N . LEU A 1 91 ? -17.949 -1.367 2.252 1.00 74.38 91 LEU A N 1
ATOM 736 C CA . LEU A 1 91 ? -16.946 -2.409 2.016 1.00 74.38 91 LEU A CA 1
ATOM 737 C C . LEU A 1 91 ? -17.012 -2.975 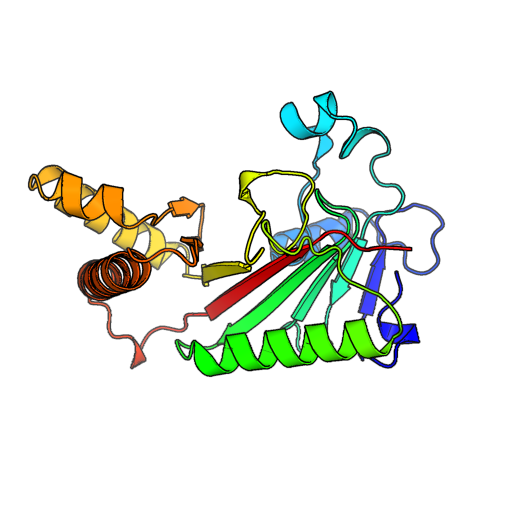0.588 1.00 74.38 91 LEU A C 1
ATOM 739 O O . LEU A 1 91 ? -15.980 -3.339 0.030 1.00 74.38 91 LEU A O 1
ATOM 743 N N . GLY A 1 92 ? -18.201 -3.009 -0.022 1.00 76.56 92 GLY A N 1
ATOM 744 C CA . GLY A 1 92 ? -18.373 -3.494 -1.390 1.00 76.56 92 GLY A CA 1
ATOM 745 C C . GLY A 1 92 ? -17.708 -2.566 -2.401 1.00 76.56 92 GLY A C 1
ATOM 746 O O . GLY A 1 92 ? -16.993 -3.028 -3.287 1.00 76.56 92 GLY A O 1
ATOM 747 N N . LYS A 1 93 ? -17.859 -1.247 -2.224 1.00 84.75 93 LYS A N 1
ATOM 748 C CA . LYS A 1 93 ? -17.225 -0.251 -3.105 1.00 84.75 93 LYS A CA 1
ATOM 749 C C . LYS A 1 93 ? -15.705 -0.288 -3.065 1.00 84.75 93 LYS A C 1
ATOM 751 O O . LYS A 1 93 ? -15.071 -0.178 -4.112 1.00 84.75 93 LYS A O 1
ATOM 756 N N . VAL A 1 94 ? -15.104 -0.413 -1.882 1.00 86.06 94 VAL A N 1
ATOM 757 C CA . VAL A 1 94 ? -13.636 -0.467 -1.781 1.00 86.06 94 VAL A CA 1
ATOM 758 C C . VAL A 1 94 ? -13.080 -1.771 -2.355 1.00 86.06 94 VAL A C 1
ATOM 760 O O . VAL A 1 94 ? -12.055 -1.736 -3.033 1.00 86.06 94 VAL A O 1
ATOM 763 N N . ASP A 1 95 ? -13.785 -2.892 -2.168 1.00 84.69 95 ASP A N 1
ATOM 764 C CA . ASP A 1 95 ? -13.401 -4.182 -2.743 1.00 84.69 95 ASP A CA 1
ATOM 765 C C . ASP A 1 95 ? -13.534 -4.180 -4.271 1.00 84.69 95 ASP A C 1
ATOM 767 O O . ASP A 1 95 ? -12.624 -4.637 -4.961 1.00 84.69 95 ASP A O 1
ATOM 771 N N . GLN A 1 96 ? -14.609 -3.596 -4.809 1.00 88.81 96 GLN A N 1
ATOM 772 C CA . GLN A 1 96 ? -14.772 -3.396 -6.249 1.00 88.81 96 GLN A CA 1
ATOM 773 C C . GLN A 1 96 ? -13.651 -2.515 -6.820 1.00 88.81 96 GLN A C 1
ATOM 775 O O . GLN A 1 96 ? -13.015 -2.887 -7.803 1.00 88.81 96 GLN A O 1
ATOM 780 N N . SER A 1 97 ? -13.360 -1.379 -6.179 1.00 92.38 97 SER A N 1
ATOM 781 C CA . SER A 1 97 ? -12.299 -0.459 -6.608 1.00 92.38 97 SER A CA 1
ATOM 782 C C . SER A 1 97 ? -10.916 -1.125 -6.618 1.00 92.38 97 SER A C 1
ATOM 784 O O . SER A 1 97 ? -10.122 -0.902 -7.536 1.00 92.38 97 SER A O 1
ATOM 786 N N . LEU A 1 98 ? -10.623 -1.975 -5.627 1.00 91.56 98 LEU A N 1
ATOM 787 C CA . LEU A 1 98 ? -9.399 -2.774 -5.605 1.00 91.56 98 LEU A CA 1
ATOM 788 C C . LEU A 1 98 ? -9.391 -3.826 -6.726 1.00 91.56 98 LEU A C 1
ATOM 790 O O . LEU A 1 98 ? -8.383 -3.976 -7.414 1.00 91.56 98 LEU A O 1
ATOM 794 N N . HIS A 1 99 ? -10.502 -4.535 -6.932 1.00 91.31 99 HIS A N 1
ATOM 795 C CA . HIS A 1 99 ? -10.625 -5.552 -7.977 1.00 91.31 99 HIS A CA 1
ATOM 796 C C . HIS A 1 99 ? -10.423 -4.975 -9.386 1.00 91.31 99 HIS A C 1
ATOM 798 O O . HIS A 1 99 ? -9.731 -5.578 -10.207 1.00 91.31 99 HIS A O 1
ATOM 804 N N . GLU A 1 100 ? -10.961 -3.785 -9.654 1.00 92.38 100 GLU A N 1
ATOM 805 C CA . GLU A 1 100 ? -10.749 -3.059 -10.910 1.00 92.38 100 GLU A CA 1
ATOM 806 C C . GLU A 1 100 ? -9.263 -2.744 -11.141 1.00 92.38 100 GLU A C 1
ATOM 808 O O . GLU A 1 100 ? -8.755 -2.939 -12.248 1.00 92.38 100 GLU A O 1
ATOM 813 N N . LEU A 1 101 ? -8.545 -2.316 -10.094 1.00 92.88 101 LEU A N 1
ATOM 814 C CA . LEU A 1 101 ? -7.109 -2.039 -10.176 1.00 92.88 101 LEU A CA 1
ATOM 815 C C . LEU A 1 101 ? -6.290 -3.310 -10.426 1.00 92.88 101 LEU A C 1
ATOM 817 O O . LEU A 1 101 ? -5.433 -3.310 -11.307 1.00 92.88 101 LEU A O 1
ATOM 821 N N . LEU A 1 102 ? -6.572 -4.392 -9.695 1.00 92.38 102 LEU A N 1
ATOM 822 C CA . LEU A 1 102 ? -5.916 -5.691 -9.887 1.00 92.38 102 LEU A CA 1
ATOM 823 C C . LEU A 1 102 ? -6.121 -6.201 -11.314 1.00 92.38 102 LEU A C 1
ATOM 825 O O . LEU A 1 102 ? -5.152 -6.523 -11.992 1.00 92.38 102 LEU A O 1
ATOM 829 N N . THR A 1 103 ? -7.363 -6.162 -11.801 1.00 90.81 103 THR A N 1
ATOM 830 C CA . THR A 1 103 ? -7.714 -6.570 -13.167 1.00 90.81 103 THR A CA 1
ATOM 831 C C . THR A 1 103 ? -6.975 -5.731 -14.210 1.00 90.81 103 THR A C 1
ATOM 833 O O . THR A 1 103 ? -6.521 -6.252 -15.229 1.00 90.81 103 THR A O 1
ATOM 836 N N . GLY A 1 104 ? -6.847 -4.420 -13.981 1.00 91.06 104 GLY A N 1
ATOM 837 C CA . GLY A 1 104 ? -6.065 -3.533 -14.843 1.00 91.06 104 GLY A CA 1
ATOM 838 C C . GLY A 1 104 ? -4.586 -3.920 -14.889 1.00 91.06 104 GLY A C 1
ATOM 839 O O . GLY A 1 104 ? -3.993 -3.951 -15.966 1.00 91.06 104 GLY A O 1
ATOM 840 N N . ILE A 1 105 ? -4.005 -4.261 -13.736 1.00 91.25 105 ILE A N 1
ATOM 841 C CA . ILE A 1 105 ? -2.613 -4.711 -13.635 1.00 91.25 105 ILE A CA 1
ATOM 842 C C . ILE A 1 105 ? -2.437 -6.064 -14.328 1.00 91.25 105 ILE A C 1
ATOM 844 O O . ILE A 1 105 ? -1.513 -6.206 -15.117 1.00 91.25 105 ILE A O 1
ATOM 848 N N . GLU A 1 106 ? -3.323 -7.035 -14.130 1.00 89.81 106 GLU A N 1
ATOM 849 C CA . GLU A 1 106 ? -3.215 -8.350 -14.783 1.00 89.81 106 GLU A CA 1
ATOM 850 C C . GLU A 1 106 ? -3.339 -8.263 -16.311 1.00 89.81 106 GLU A C 1
ATOM 852 O O . GLU A 1 106 ? -2.603 -8.928 -17.042 1.00 89.81 106 GLU A O 1
ATOM 857 N N . LYS A 1 107 ? -4.204 -7.376 -16.824 1.00 90.62 107 LYS A N 1
ATOM 858 C CA . LYS A 1 107 ? -4.337 -7.110 -18.269 1.00 90.62 107 LYS A CA 1
ATOM 859 C C . LYS A 1 107 ? -3.054 -6.588 -18.918 1.00 90.62 107 LYS A C 1
ATOM 861 O O . LYS A 1 107 ? -2.919 -6.686 -20.135 1.00 90.62 107 LYS A O 1
ATOM 866 N N . SER A 1 108 ? -2.107 -6.070 -18.134 1.00 86.75 108 SER A N 1
ATOM 867 C CA . SER A 1 108 ? -0.782 -5.683 -18.632 1.00 86.75 108 SER A CA 1
ATOM 868 C C . SER A 1 108 ? 0.110 -6.866 -19.023 1.00 86.75 108 SER A C 1
ATOM 870 O O . SER A 1 108 ? 1.159 -6.663 -19.631 1.00 86.75 108 SER A O 1
ATOM 872 N N . GLY A 1 109 ? -0.283 -8.090 -18.653 1.00 87.81 109 GLY A N 1
ATOM 873 C CA . GLY A 1 109 ? 0.530 -9.299 -18.768 1.00 87.81 109 GLY A CA 1
ATOM 874 C C . GLY A 1 109 ? 1.295 -9.652 -17.490 1.00 87.81 109 GLY A C 1
ATOM 875 O O . GLY A 1 109 ? 1.870 -10.736 -17.416 1.00 87.81 109 GLY A O 1
ATOM 876 N N . LEU A 1 110 ? 1.280 -8.782 -16.473 1.00 89.25 110 LEU A N 1
ATOM 877 C CA . LEU A 1 110 ? 1.838 -9.075 -15.154 1.00 89.25 110 LEU A CA 1
ATOM 878 C C . LEU A 1 110 ? 1.011 -10.160 -14.454 1.00 89.25 110 LEU A C 1
ATOM 880 O O . LEU A 1 110 ? -0.213 -10.075 -14.383 1.00 89.25 110 LEU A O 1
ATOM 884 N N . LYS A 1 111 ? 1.691 -11.176 -13.919 1.00 90.94 111 LYS A N 1
ATOM 885 C CA . LYS A 1 111 ? 1.066 -12.295 -13.209 1.00 90.94 111 LYS A CA 1
ATOM 886 C C . LYS A 1 111 ? 1.432 -12.259 -11.734 1.00 90.94 111 LYS A C 1
ATOM 888 O O . LYS A 1 111 ? 2.607 -12.143 -11.388 1.00 90.94 111 LYS A O 1
ATOM 893 N N . PHE A 1 112 ? 0.430 -12.376 -10.872 1.00 92.06 112 PHE A N 1
ATOM 894 C CA . PHE A 1 112 ? 0.631 -12.485 -9.432 1.00 92.06 112 PHE A CA 1
ATOM 895 C C . PHE A 1 112 ? 1.049 -13.906 -9.043 1.00 92.06 112 PHE A C 1
ATOM 897 O O . PHE A 1 112 ? 0.484 -14.890 -9.524 1.00 92.06 112 PHE A O 1
ATOM 904 N N . ALA A 1 113 ? 2.032 -14.014 -8.153 1.00 92.94 113 ALA A N 1
ATOM 905 C CA . ALA A 1 113 ? 2.512 -15.283 -7.634 1.00 92.94 113 ALA A CA 1
ATOM 906 C C . ALA A 1 113 ? 1.463 -15.906 -6.713 1.00 92.94 113 ALA A C 1
ATOM 908 O O . ALA A 1 113 ? 1.103 -15.346 -5.677 1.00 92.94 113 ALA A O 1
ATOM 909 N N . LYS A 1 114 ? 0.971 -17.084 -7.106 1.00 91.50 114 LYS A N 1
ATOM 910 C CA . LYS A 1 114 ? -0.055 -17.825 -6.377 1.00 91.50 114 LYS A CA 1
ATOM 911 C C . LYS A 1 114 ? 0.274 -19.313 -6.341 1.00 91.50 114 LYS A C 1
ATOM 913 O O . LYS A 1 114 ? 0.509 -19.927 -7.378 1.00 91.50 114 LYS A O 1
ATOM 918 N N . HIS A 1 115 ? 0.224 -19.901 -5.152 1.00 90.31 115 HIS A N 1
ATOM 919 C CA . HIS A 1 115 ? 0.293 -21.339 -4.936 1.00 90.31 115 HIS A CA 1
ATOM 920 C C . HIS A 1 115 ? -1.119 -21.934 -4.780 1.00 90.31 115 HIS A C 1
ATOM 922 O O . HIS A 1 115 ? -1.968 -21.311 -4.135 1.00 90.31 115 HIS A O 1
ATOM 928 N N . PRO A 1 116 ? -1.399 -23.145 -5.304 1.00 87.38 116 PRO A N 1
ATOM 929 C CA . PRO A 1 116 ? -2.731 -23.754 -5.221 1.00 87.38 116 PRO A CA 1
ATOM 930 C C . PRO A 1 116 ? -3.242 -23.954 -3.790 1.00 87.38 116 PRO A C 1
ATOM 932 O O . PRO A 1 116 ? -4.431 -23.798 -3.542 1.00 87.38 116 PRO A O 1
ATOM 935 N N . VAL A 1 117 ? -2.339 -24.275 -2.857 1.00 87.50 117 VAL A N 1
ATOM 936 C CA . VAL A 1 117 ? -2.680 -24.530 -1.445 1.00 87.50 117 VAL A CA 1
ATOM 937 C C . VAL A 1 117 ? -2.532 -23.278 -0.586 1.00 87.50 117 VAL A C 1
ATOM 939 O O . VAL A 1 117 ? -3.341 -23.042 0.301 1.00 87.50 117 VAL A O 1
ATOM 942 N N . TYR A 1 118 ? -1.507 -22.465 -0.848 1.00 84.12 118 TYR A N 1
ATOM 943 C CA . TYR A 1 118 ? -1.121 -21.370 0.051 1.00 84.12 118 TYR A CA 1
ATOM 944 C C . TYR A 1 118 ? -1.594 -19.997 -0.428 1.00 84.12 118 TYR A C 1
ATOM 946 O O . TYR A 1 118 ? -1.345 -18.999 0.235 1.00 84.12 118 TYR A O 1
ATOM 954 N N . GLY A 1 119 ? -2.283 -19.935 -1.569 1.00 89.06 119 GLY A N 1
ATOM 955 C CA . GLY A 1 119 ? -2.792 -18.689 -2.120 1.00 89.06 119 GLY A CA 1
ATOM 956 C C . GLY A 1 119 ? -1.680 -17.757 -2.598 1.00 89.06 119 GLY A C 1
ATOM 957 O O . GLY A 1 119 ? -0.683 -18.212 -3.154 1.00 89.06 119 GLY A O 1
ATOM 958 N N . ILE A 1 120 ? -1.895 -16.452 -2.455 1.00 89.56 120 ILE A N 1
ATOM 959 C CA . ILE A 1 120 ? -0.949 -15.398 -2.825 1.00 89.56 120 ILE A CA 1
ATOM 960 C C . ILE A 1 120 ? 0.364 -15.577 -2.063 1.00 89.56 120 ILE A C 1
ATOM 962 O O . ILE A 1 120 ? 0.368 -15.836 -0.860 1.00 89.56 120 ILE A O 1
ATOM 966 N N . ILE A 1 121 ? 1.469 -15.451 -2.795 1.00 91.94 121 ILE A N 1
ATOM 967 C CA . ILE A 1 121 ? 2.824 -15.516 -2.257 1.00 91.94 121 ILE A CA 1
ATOM 968 C C . ILE A 1 121 ? 3.315 -14.105 -1.943 1.00 91.94 121 ILE A C 1
ATOM 970 O O . ILE A 1 121 ? 3.177 -13.195 -2.764 1.00 91.94 121 ILE A O 1
ATOM 974 N N . THR A 1 122 ? 3.916 -13.964 -0.768 1.00 91.56 122 THR A N 1
ATOM 975 C CA . THR A 1 122 ? 4.494 -12.733 -0.219 1.00 91.56 122 THR A CA 1
ATOM 976 C C . THR A 1 122 ? 5.846 -13.043 0.425 1.00 91.56 122 THR A C 1
ATOM 978 O O . THR A 1 122 ? 6.122 -14.197 0.757 1.00 91.56 122 THR A O 1
ATOM 981 N N . THR A 1 123 ? 6.684 -12.026 0.619 1.00 89.81 123 THR A N 1
ATOM 982 C CA . THR A 1 123 ? 7.965 -12.100 1.336 1.00 89.81 123 THR A CA 1
ATOM 983 C C . THR A 1 123 ? 7.749 -12.569 2.776 1.00 89.81 123 THR A C 1
ATOM 985 O O . THR A 1 123 ? 8.427 -13.481 3.244 1.00 89.81 123 THR A O 1
ATOM 988 N N . CYS A 1 124 ? 6.773 -11.983 3.477 1.00 88.31 124 CYS A N 1
ATOM 989 C CA . CYS A 1 124 ? 6.422 -12.377 4.838 1.00 88.31 124 CYS A CA 1
ATOM 990 C C . CYS A 1 124 ? 5.307 -13.444 4.836 1.00 88.31 124 CYS A C 1
ATOM 992 O O . CYS A 1 124 ? 4.224 -13.168 4.307 1.00 88.31 124 CYS A O 1
ATOM 994 N N . PRO A 1 125 ? 5.499 -14.630 5.456 1.00 87.38 125 PRO A N 1
ATOM 995 C CA . PRO A 1 125 ? 4.494 -15.698 5.466 1.00 87.38 125 PRO A CA 1
ATOM 996 C C . PRO A 1 125 ? 3.149 -15.315 6.093 1.00 87.38 125 PRO A C 1
ATOM 998 O O . PRO A 1 125 ? 2.122 -15.891 5.744 1.00 87.38 125 PRO A O 1
ATOM 1001 N N . THR A 1 126 ? 3.123 -14.330 6.997 1.00 83.00 126 THR A N 1
ATOM 1002 C CA . THR A 1 126 ? 1.884 -13.870 7.648 1.00 83.00 126 THR A CA 1
ATOM 1003 C C . THR A 1 126 ? 0.928 -13.162 6.685 1.00 83.00 126 THR A C 1
ATOM 1005 O O . THR A 1 126 ? -0.260 -13.057 6.984 1.00 83.00 126 THR A O 1
ATOM 1008 N N . ASN A 1 127 ? 1.425 -12.717 5.526 1.00 85.38 127 ASN A N 1
ATOM 1009 C CA . ASN A 1 127 ? 0.633 -12.089 4.471 1.00 85.38 127 ASN A CA 1
ATOM 1010 C C . ASN A 1 127 ? 0.204 -13.088 3.375 1.00 85.38 127 ASN A C 1
ATOM 1012 O O . ASN A 1 127 ? -0.469 -12.688 2.429 1.00 85.38 127 ASN A O 1
ATOM 1016 N N . MET A 1 128 ? 0.558 -14.375 3.471 1.00 85.38 128 MET A N 1
ATOM 1017 C CA . MET A 1 128 ? 0.162 -15.376 2.473 1.00 85.38 128 MET A CA 1
ATOM 1018 C C . MET A 1 128 ? -1.341 -15.710 2.548 1.00 85.38 128 MET A C 1
ATOM 1020 O O . MET A 1 128 ? -2.066 -15.287 3.450 1.00 85.38 128 MET A O 1
ATOM 1024 N N . GLY A 1 129 ? -1.855 -16.465 1.576 1.00 86.06 129 GLY A N 1
ATOM 1025 C CA . GLY A 1 129 ? -3.276 -16.809 1.489 1.00 86.06 129 GLY A CA 1
ATOM 1026 C C . GLY A 1 129 ? -4.026 -15.848 0.576 1.00 86.06 129 GLY A C 1
ATOM 1027 O O . GLY A 1 129 ? -3.911 -15.928 -0.645 1.00 86.06 129 GLY A O 1
ATOM 1028 N N . ILE A 1 130 ? -4.834 -14.947 1.133 1.00 81.00 130 ILE A N 1
ATOM 1029 C CA . ILE A 1 130 ? -5.537 -13.943 0.312 1.00 81.00 130 ILE A CA 1
ATOM 1030 C C . ILE A 1 130 ? -4.634 -12.735 0.034 1.00 81.00 130 ILE A C 1
ATOM 1032 O O . ILE A 1 130 ? -4.844 -12.033 -0.954 1.00 81.00 130 ILE A O 1
ATOM 1036 N N . GLY A 1 131 ? -3.636 -12.479 0.884 1.00 81.38 131 GLY A N 1
ATOM 1037 C CA . GLY A 1 131 ? -2.792 -11.289 0.772 1.00 81.38 131 GLY A CA 1
ATOM 1038 C C . GLY A 1 131 ? -3.524 -9.984 1.047 1.00 81.38 131 GLY A C 1
ATOM 1039 O O . GLY A 1 131 ? -2.948 -8.925 0.834 1.00 81.38 131 GLY A O 1
ATOM 1040 N N . LYS A 1 132 ? -4.783 -10.034 1.507 1.00 84.06 132 LYS A N 1
ATOM 1041 C CA . LYS A 1 132 ? -5.658 -8.872 1.681 1.00 84.06 132 LYS A CA 1
ATOM 1042 C C . LYS A 1 132 ? -5.720 -8.425 3.132 1.00 84.06 132 LYS A C 1
ATOM 1044 O O . LYS A 1 132 ? -6.079 -9.199 4.016 1.00 84.06 132 LYS A O 1
ATOM 1049 N N . ARG A 1 133 ? -5.519 -7.129 3.341 1.00 84.00 133 ARG A N 1
ATOM 1050 C CA . ARG A 1 133 ? -5.717 -6.445 4.618 1.00 84.00 133 ARG A CA 1
ATOM 1051 C C . ARG A 1 133 ? -6.758 -5.348 4.456 1.00 84.00 133 ARG A C 1
ATOM 1053 O O . ARG A 1 133 ? -6.695 -4.555 3.517 1.00 84.00 133 ARG A O 1
ATOM 1060 N N . GLN A 1 134 ? -7.726 -5.293 5.368 1.00 79.31 134 GLN A N 1
ATOM 1061 C CA . GLN A 1 134 ? -8.728 -4.228 5.404 1.00 79.31 134 GLN A CA 1
ATOM 1062 C C . GLN A 1 134 ? -8.475 -3.330 6.610 1.00 79.31 134 GLN A C 1
ATOM 1064 O O . GLN A 1 134 ? -8.015 -3.769 7.661 1.00 79.31 134 GLN A O 1
ATOM 1069 N N . SER A 1 135 ? -8.728 -2.036 6.476 1.00 80.38 135 SER A N 1
ATOM 1070 C CA . SER A 1 135 ? -8.534 -1.082 7.562 1.00 80.38 135 SER A CA 1
ATOM 1071 C C . SER A 1 135 ? -9.513 0.078 7.472 1.00 80.38 135 SER A C 1
ATOM 1073 O O . SER A 1 135 ? -9.858 0.533 6.384 1.00 80.38 135 SER A O 1
ATOM 1075 N N . ILE A 1 136 ? -9.942 0.592 8.620 1.00 79.44 136 ILE A N 1
ATOM 1076 C CA . ILE A 1 136 ? -10.683 1.852 8.708 1.00 79.44 136 ILE A CA 1
ATOM 1077 C C . ILE A 1 136 ? -9.695 2.934 9.139 1.00 79.44 136 ILE A C 1
ATOM 1079 O O . ILE A 1 136 ? -9.051 2.819 10.183 1.00 79.44 136 ILE A O 1
ATOM 1083 N N . LEU A 1 137 ? -9.574 3.976 8.322 1.00 79.00 137 LEU A N 1
ATOM 1084 C CA . LEU A 1 137 ? -8.822 5.181 8.641 1.00 79.00 137 LEU A CA 1
ATOM 1085 C C . LEU A 1 137 ? -9.750 6.130 9.397 1.00 79.00 137 LEU A C 1
ATOM 1087 O O . LEU A 1 137 ? -10.849 6.456 8.933 1.00 79.00 137 LEU A O 1
ATOM 1091 N N . VAL A 1 138 ? -9.307 6.575 10.566 1.00 76.94 138 VAL A N 1
ATOM 1092 C CA . VAL A 1 138 ? -10.083 7.463 11.434 1.00 76.94 138 VAL A CA 1
ATOM 1093 C C . VAL A 1 138 ? -9.228 8.639 11.880 1.00 76.94 138 VAL A C 1
ATOM 1095 O O . VAL A 1 138 ? -8.008 8.546 11.992 1.00 76.94 138 VAL A O 1
ATOM 1098 N N . LYS A 1 139 ? -9.868 9.775 12.156 1.00 77.44 139 LYS A N 1
ATOM 1099 C CA . LYS A 1 139 ? -9.142 10.989 12.541 1.00 77.44 139 LYS A CA 1
ATOM 1100 C C . LYS A 1 139 ? -8.497 10.808 13.917 1.00 77.44 139 LYS A C 1
ATOM 1102 O O . LYS A 1 139 ? -9.080 10.190 14.809 1.00 77.44 139 LYS A O 1
ATOM 1107 N N . LYS A 1 140 ? -7.344 11.443 14.136 1.00 78.25 140 LYS A N 1
ATOM 1108 C CA . LYS A 1 140 ? -6.586 11.396 15.401 1.00 78.25 140 LYS A CA 1
ATOM 1109 C C . LYS A 1 140 ? -7.427 11.610 16.666 1.00 78.25 140 LYS A C 1
ATOM 1111 O O . LYS A 1 140 ? -7.256 10.905 17.656 1.00 78.25 140 LYS A O 1
ATOM 1116 N N . GLU A 1 141 ? -8.359 12.561 16.643 1.00 78.44 141 GLU A N 1
ATOM 1117 C CA . GLU A 1 141 ? -9.226 12.833 17.798 1.00 78.44 141 GLU A CA 1
ATOM 1118 C C . GLU A 1 141 ? -10.228 11.700 18.069 1.00 78.44 141 GLU A C 1
ATOM 1120 O O . GLU A 1 141 ? -10.514 11.383 19.223 1.00 78.44 141 GLU A O 1
ATOM 1125 N N . GLN A 1 142 ? -10.706 11.024 17.020 1.00 76.06 142 GLN A N 1
ATOM 1126 C CA . GLN A 1 142 ? -11.556 9.838 17.151 1.00 76.06 142 GLN A CA 1
ATOM 1127 C C . GLN A 1 142 ? -10.751 8.654 17.699 1.00 76.06 142 GLN A C 1
ATOM 1129 O O . GLN A 1 142 ? -11.264 7.910 18.534 1.00 76.06 142 GLN A O 1
ATOM 1134 N N . MET A 1 143 ? -9.478 8.516 17.309 1.00 78.12 143 MET A N 1
ATOM 1135 C CA . MET A 1 143 ? -8.609 7.447 17.814 1.00 78.12 143 MET A CA 1
ATOM 1136 C C . MET A 1 143 ? -8.446 7.456 19.322 1.00 78.12 143 MET A C 1
ATOM 1138 O O . MET A 1 143 ? -8.539 6.398 19.938 1.00 78.12 143 MET A O 1
ATOM 1142 N N . LYS A 1 144 ? -8.241 8.630 19.928 1.00 80.88 144 LYS A N 1
ATOM 1143 C CA . LYS A 1 144 ? -8.118 8.740 21.390 1.00 80.88 144 LYS A CA 1
ATOM 1144 C C . LYS A 1 144 ? -9.362 8.193 22.091 1.00 80.88 144 LYS A C 1
ATOM 1146 O O . LYS A 1 144 ? -9.259 7.491 23.095 1.00 80.88 144 LYS A O 1
ATOM 1151 N N . LEU A 1 145 ? -10.543 8.484 21.540 1.00 79.31 145 LEU A N 1
ATOM 1152 C CA . LEU A 1 145 ? -11.808 7.995 22.080 1.00 79.31 145 LEU A CA 1
ATOM 1153 C C . LEU A 1 145 ? -11.942 6.475 21.921 1.00 79.31 145 LEU A C 1
ATOM 1155 O O . LEU A 1 145 ? -12.343 5.802 22.868 1.00 79.31 145 LEU A O 1
ATOM 1159 N N . ILE A 1 146 ? -11.584 5.936 20.752 1.00 76.56 146 ILE A N 1
ATOM 1160 C CA . ILE A 1 146 ? -11.629 4.494 20.470 1.00 76.56 146 ILE A CA 1
ATOM 1161 C C . ILE A 1 146 ? -10.661 3.729 21.376 1.00 76.56 146 ILE A C 1
ATOM 1163 O O . ILE A 1 146 ? -11.046 2.717 21.952 1.00 76.56 146 ILE A O 1
ATOM 1167 N N . GLN A 1 147 ? -9.439 4.234 21.563 1.00 79.81 147 GLN A N 1
ATOM 1168 C CA . GLN A 1 147 ? -8.449 3.647 22.470 1.00 79.81 147 GLN A CA 1
ATOM 1169 C C . GLN A 1 147 ? -8.960 3.617 23.911 1.00 79.81 147 GLN A C 1
ATOM 1171 O O . GLN A 1 147 ? -8.916 2.571 24.552 1.00 79.81 147 GLN A O 1
ATOM 1176 N N . LYS A 1 148 ? -9.527 4.731 24.397 1.00 82.62 148 LYS A N 1
ATOM 1177 C CA . LYS A 1 148 ? -10.122 4.793 25.738 1.00 82.62 148 LYS A CA 1
ATOM 1178 C C . LYS A 1 148 ? -11.281 3.805 25.900 1.00 82.62 148 LYS A C 1
ATOM 1180 O O . LYS A 1 148 ? -11.365 3.125 26.914 1.00 82.62 148 LYS A O 1
ATOM 1185 N N . LYS A 1 149 ? -12.167 3.701 24.903 1.00 78.69 149 LYS A N 1
ATOM 1186 C CA . LYS A 1 149 ? -13.266 2.722 24.922 1.00 78.69 149 LYS A CA 1
ATOM 1187 C C . LYS A 1 149 ? -12.754 1.282 24.918 1.00 78.69 149 LYS A C 1
ATOM 1189 O O . LYS A 1 149 ? -13.266 0.483 25.691 1.00 78.69 149 LYS A O 1
ATOM 1194 N N . LYS A 1 150 ? -11.751 0.962 24.090 1.00 78.00 150 LYS A N 1
ATOM 1195 C CA . LYS A 1 150 ? -11.124 -0.369 24.064 1.00 78.00 150 LYS A CA 1
ATOM 1196 C C . LYS A 1 150 ? -10.568 -0.724 25.440 1.00 78.00 150 LYS A C 1
ATOM 1198 O O . LYS A 1 150 ? -10.864 -1.806 25.928 1.00 78.00 150 LYS A O 1
ATOM 1203 N N . GLN A 1 151 ? -9.850 0.200 26.082 1.00 80.50 151 GLN A N 1
ATOM 1204 C CA . GLN A 1 151 ? -9.319 -0.021 27.426 1.00 80.50 151 GLN A CA 1
ATOM 1205 C C . GLN A 1 151 ? -10.431 -0.300 28.442 1.00 80.50 151 GLN A C 1
ATOM 1207 O O . GLN A 1 151 ? -10.373 -1.296 29.146 1.00 80.50 151 GLN A O 1
ATOM 1212 N N . ASN A 1 152 ? -11.499 0.502 28.441 1.00 80.81 152 ASN A N 1
ATOM 1213 C CA . ASN A 1 152 ? -12.625 0.282 29.349 1.00 80.81 152 ASN A CA 1
ATOM 1214 C C . ASN A 1 152 ? -13.293 -1.096 29.165 1.00 80.81 152 ASN A C 1
ATOM 1216 O O . ASN A 1 152 ? -13.767 -1.669 30.140 1.00 80.81 152 ASN A O 1
ATOM 1220 N N . LEU A 1 153 ? -13.376 -1.612 27.932 1.00 74.38 153 LEU A N 1
ATOM 1221 C CA . LEU A 1 153 ? -13.936 -2.944 27.661 1.00 74.38 153 LEU A CA 1
ATOM 1222 C C . LEU A 1 153 ? -13.018 -4.062 28.177 1.00 74.38 153 LEU A C 1
ATOM 1224 O O . LEU A 1 153 ? -13.511 -5.036 28.746 1.00 74.38 153 LEU A O 1
ATOM 1228 N N . LEU A 1 154 ? -11.700 -3.899 28.020 1.00 74.75 154 LEU A N 1
ATOM 1229 C CA . LEU A 1 154 ? -10.703 -4.813 28.589 1.00 74.75 154 LEU A CA 1
ATOM 1230 C C . LEU A 1 154 ? -10.814 -4.840 30.123 1.00 74.75 154 LEU A C 1
ATOM 1232 O O . LEU A 1 154 ? -10.978 -5.907 30.711 1.00 74.75 154 LEU A O 1
ATOM 1236 N N . ASP A 1 155 ? -10.870 -3.665 30.759 1.00 78.75 155 ASP A N 1
ATOM 1237 C CA . ASP A 1 155 ? -10.972 -3.521 32.219 1.00 78.75 155 ASP A CA 1
ATOM 1238 C C . ASP A 1 155 ? -12.257 -4.158 32.796 1.00 78.75 155 ASP A C 1
ATOM 1240 O O . ASP A 1 155 ? -12.299 -4.574 33.955 1.00 78.75 155 ASP A O 1
ATOM 1244 N N . GLN A 1 156 ? -13.318 -4.275 31.989 1.00 76.44 156 GLN A N 1
ATOM 1245 C CA . GLN A 1 156 ? -14.591 -4.909 32.358 1.00 76.44 156 GLN A CA 1
ATOM 1246 C C . GLN A 1 156 ? -14.588 -6.445 32.234 1.00 76.44 156 GLN A C 1
ATOM 1248 O O . GLN A 1 156 ? -15.649 -7.062 32.338 1.00 76.44 156 GLN A O 1
ATOM 1253 N N . LYS A 1 157 ? -13.423 -7.080 32.038 1.00 65.00 157 LYS A N 1
ATOM 1254 C CA . LYS A 1 157 ? -13.267 -8.531 31.817 1.00 65.00 157 LYS A CA 1
ATOM 1255 C C . LYS A 1 157 ? -13.993 -9.062 30.571 1.00 65.00 157 LYS A C 1
ATOM 1257 O O . LYS A 1 157 ? -14.294 -10.249 30.496 1.00 65.00 157 LYS A O 1
ATOM 1262 N N . GLN A 1 158 ? -14.224 -8.220 29.559 1.00 62.19 158 GLN A N 1
ATOM 1263 C CA . GLN A 1 158 ? -14.574 -8.673 28.200 1.00 62.19 158 GLN A CA 1
ATOM 1264 C C . GLN A 1 158 ? -13.309 -8.948 27.362 1.00 62.19 158 GLN A C 1
ATOM 1266 O O . GLN A 1 158 ? -13.316 -8.834 26.140 1.00 62.19 158 GLN A O 1
ATOM 1271 N N . GLU A 1 159 ? -12.209 -9.289 28.032 1.00 56.72 159 GLU A N 1
ATOM 1272 C CA . GLU A 1 159 ? -10.857 -9.385 27.478 1.00 56.72 159 GLU A CA 1
ATOM 1273 C C . GLU A 1 159 ? -10.776 -10.414 26.346 1.00 56.72 159 GLU A C 1
ATOM 1275 O O . GLU A 1 159 ? -10.380 -10.086 25.229 1.00 56.72 159 GLU A O 1
ATOM 1280 N N . GLU A 1 160 ? -11.318 -11.610 26.587 1.00 57.72 160 GLU A N 1
ATOM 1281 C CA . GLU A 1 160 ? -11.381 -12.697 25.606 1.00 57.72 160 GLU A CA 1
ATOM 1282 C C . GLU A 1 160 ? -12.193 -12.311 24.355 1.00 57.72 160 GLU A C 1
ATOM 1284 O O . GLU A 1 160 ? -11.889 -12.745 23.247 1.00 57.72 160 GLU A O 1
ATOM 1289 N N . GLN A 1 161 ? -13.207 -11.449 24.483 1.00 57.75 161 GLN A N 1
ATOM 1290 C CA . GLN A 1 161 ? -13.968 -10.962 23.327 1.00 57.75 161 GLN A CA 1
ATOM 1291 C C . GLN A 1 161 ? -13.224 -9.875 22.554 1.00 57.75 161 GLN A C 1
ATOM 1293 O O . GLN A 1 161 ? -13.467 -9.730 21.361 1.00 57.75 161 GLN A O 1
ATOM 1298 N N . VAL A 1 162 ? -12.342 -9.108 23.200 1.00 58.28 162 VAL A N 1
ATOM 1299 C CA . VAL A 1 162 ? -11.587 -8.025 22.559 1.00 58.28 162 VAL A CA 1
ATOM 1300 C C . VAL A 1 162 ? -10.348 -8.556 21.844 1.00 58.28 162 VAL A C 1
ATOM 1302 O O . VAL A 1 162 ? -10.109 -8.181 20.694 1.00 58.28 162 VAL A O 1
ATOM 1305 N N . GLU A 1 163 ? -9.581 -9.440 22.481 1.00 61.34 163 GLU A N 1
ATOM 1306 C CA . GLU A 1 163 ? -8.347 -10.001 21.914 1.00 61.34 163 GLU A CA 1
ATOM 1307 C C . GLU A 1 163 ? -8.613 -10.884 20.688 1.00 61.34 163 GLU A C 1
ATOM 1309 O O . GLU A 1 163 ? -7.907 -10.779 19.686 1.00 61.34 163 GLU A O 1
ATOM 1314 N N . ASN A 1 164 ? -9.709 -11.648 20.696 1.00 57.94 164 ASN A N 1
ATOM 1315 C CA . ASN A 1 164 ? -10.062 -12.554 19.598 1.00 57.94 164 ASN A CA 1
ATOM 1316 C C . ASN A 1 164 ? -10.528 -11.850 18.309 1.00 57.94 164 ASN A C 1
ATOM 1318 O O . ASN A 1 164 ? -10.657 -12.487 17.266 1.00 57.94 164 ASN A O 1
ATOM 1322 N N . THR A 1 165 ? -10.745 -10.532 18.315 1.00 57.06 165 THR A N 1
ATOM 1323 C CA . THR A 1 165 ? -11.224 -9.819 17.112 1.00 57.06 165 THR A CA 1
ATOM 1324 C C . THR A 1 165 ? -10.176 -9.505 16.068 1.00 57.06 165 THR A C 1
ATOM 1326 O O . THR A 1 165 ? -10.533 -8.967 15.018 1.00 57.06 165 THR A O 1
ATOM 1329 N N . HIS A 1 166 ? -8.901 -9.796 16.340 1.00 62.69 166 HIS A N 1
ATOM 1330 C CA . HIS A 1 166 ? -7.799 -9.452 15.438 1.00 62.69 166 HIS A CA 1
ATOM 1331 C C . HIS A 1 166 ? -7.798 -7.951 15.063 1.00 62.69 166 HIS A C 1
ATOM 1333 O O . HIS A 1 166 ? -7.350 -7.554 13.987 1.00 62.69 166 HIS A O 1
ATOM 1339 N N . LEU A 1 167 ? -8.335 -7.100 15.953 1.00 65.62 167 LEU A N 1
ATOM 1340 C CA . LEU A 1 167 ? -8.387 -5.654 15.778 1.00 65.62 167 LEU A CA 1
ATOM 1341 C C . LEU A 1 167 ? -7.100 -5.014 16.294 1.00 65.62 167 LEU A C 1
ATOM 1343 O O . LEU A 1 167 ? -6.911 -4.803 17.504 1.00 65.62 167 LEU A O 1
ATOM 1347 N N . TRP A 1 168 ? -6.260 -4.597 15.352 1.00 67.38 168 TRP A N 1
ATOM 1348 C CA . TRP A 1 168 ? -5.028 -3.880 15.653 1.00 67.38 168 TRP A CA 1
ATOM 1349 C C . TRP A 1 168 ? -5.232 -2.376 15.508 1.00 67.38 168 TRP A C 1
ATOM 1351 O O . TRP A 1 168 ? -5.652 -1.877 14.464 1.00 67.38 168 TRP A O 1
ATOM 1361 N N . ILE A 1 169 ? -4.897 -1.638 16.565 1.00 68.25 169 ILE A N 1
ATOM 1362 C CA . ILE A 1 169 ? -4.844 -0.178 16.536 1.00 68.25 169 ILE A CA 1
ATOM 1363 C C . ILE A 1 169 ? -3.407 0.231 16.217 1.00 68.25 169 ILE A C 1
ATOM 1365 O O . ILE A 1 169 ? -2.515 0.042 17.042 1.00 68.25 169 ILE A O 1
ATOM 1369 N N . LYS A 1 170 ? -3.180 0.831 15.044 1.00 68.50 170 LYS A N 1
ATOM 1370 C CA . LYS A 1 170 ? -1.867 1.371 14.660 1.00 68.50 170 LYS A CA 1
ATOM 1371 C C . LYS A 1 170 ? -2.012 2.824 14.224 1.00 68.50 170 LYS A C 1
ATOM 1373 O O . LYS A 1 170 ? -2.551 3.107 13.159 1.00 68.50 170 LYS A O 1
ATOM 1378 N N . LYS A 1 171 ? -1.503 3.750 15.046 1.00 72.00 171 LYS A N 1
ATOM 1379 C CA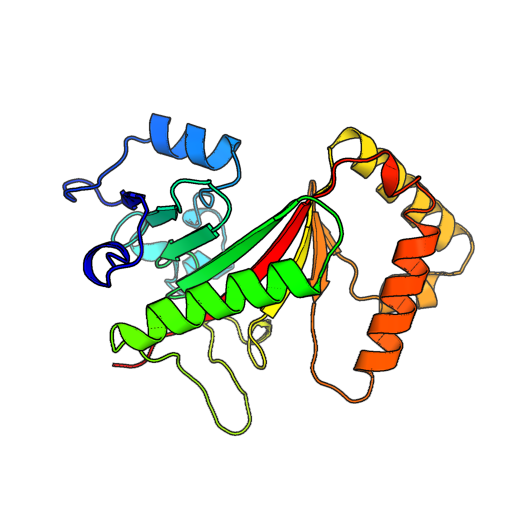 . LYS A 1 171 ? -1.613 5.210 14.857 1.00 72.00 171 LYS A CA 1
ATOM 1380 C C . LYS A 1 171 ? -3.069 5.661 14.648 1.00 72.00 171 LYS A C 1
ATOM 1382 O O . LYS A 1 171 ? -3.789 5.838 15.622 1.00 72.00 171 LYS A O 1
ATOM 1387 N N . GLU A 1 172 ? -3.475 5.825 13.392 1.00 72.06 172 GLU A N 1
ATOM 1388 C CA . GLU A 1 172 ? -4.776 6.344 12.942 1.00 72.06 172 GLU A CA 1
ATOM 1389 C C . GLU A 1 172 ? -5.597 5.301 12.168 1.00 72.06 172 GLU A C 1
ATOM 1391 O O . GLU A 1 172 ? -6.560 5.624 11.475 1.00 72.06 172 GLU A O 1
ATOM 1396 N N . GLN A 1 173 ? -5.199 4.032 12.276 1.00 72.75 173 GLN A N 1
ATOM 1397 C CA . GLN A 1 173 ? -5.794 2.925 11.545 1.00 72.75 173 GLN A CA 1
ATOM 1398 C C . GLN A 1 173 ? -6.299 1.848 12.491 1.00 72.75 173 GLN A C 1
ATOM 1400 O O . GLN A 1 173 ? -5.644 1.482 13.473 1.00 72.75 173 GLN A O 1
ATOM 1405 N N . LEU A 1 174 ? -7.457 1.317 12.126 1.00 73.56 174 LEU A N 1
ATOM 1406 C CA . LEU A 1 174 ? -8.067 0.143 12.724 1.00 73.56 174 LEU A CA 1
ATOM 1407 C C . LEU A 1 174 ? -7.971 -0.957 11.697 1.00 73.56 174 LEU A C 1
ATOM 1409 O O . LEU A 1 174 ? -8.652 -0.904 10.675 1.00 73.56 174 LEU A O 1
ATOM 1413 N N . ILE A 1 175 ? -7.074 -1.892 11.941 1.00 73.25 175 ILE A N 1
ATOM 1414 C CA . ILE A 1 175 ? -6.789 -2.967 11.010 1.00 73.25 175 ILE A CA 1
ATOM 1415 C C . ILE A 1 175 ? -7.653 -4.170 11.352 1.00 73.25 175 ILE A C 1
ATOM 1417 O O . ILE A 1 175 ? -7.765 -4.544 12.518 1.00 73.25 175 ILE A O 1
ATOM 1421 N N . PHE A 1 176 ? -8.180 -4.786 10.300 1.00 70.31 176 PHE A N 1
ATOM 1422 C CA . PHE A 1 176 ? -8.874 -6.058 10.315 1.00 70.31 176 PHE A CA 1
ATOM 1423 C C . PHE A 1 176 ? -8.183 -6.992 9.323 1.00 70.31 176 PHE A C 1
ATOM 1425 O O . PHE A 1 176 ? -8.203 -6.752 8.109 1.00 70.31 176 PHE A O 1
ATOM 1432 N N . ASP A 1 177 ? -7.568 -8.046 9.844 1.00 62.81 177 ASP A N 1
ATOM 1433 C CA . ASP A 1 177 ? -6.964 -9.073 9.005 1.00 62.81 177 ASP A CA 1
ATOM 1434 C C . ASP A 1 177 ? -8.068 -10.004 8.489 1.00 62.81 177 ASP A C 1
ATOM 1436 O O . ASP A 1 177 ? -8.924 -10.465 9.246 1.00 62.81 177 ASP A O 1
ATOM 1440 N N . TYR A 1 178 ? -8.098 -10.234 7.175 1.00 62.53 178 TYR A N 1
ATOM 1441 C CA . TYR A 1 178 ? -9.071 -11.131 6.557 1.00 62.53 178 TYR A CA 1
ATOM 1442 C C . TYR A 1 178 ? -8.451 -12.525 6.419 1.00 62.53 178 TYR A C 1
ATOM 1444 O O . TYR A 1 178 ? -7.512 -12.710 5.648 1.00 62.53 178 TYR A O 1
ATOM 1452 N N . GLN A 1 179 ? -8.987 -13.508 7.144 1.00 56.88 179 GLN A N 1
ATOM 1453 C CA . GLN A 1 179 ? -8.514 -14.898 7.148 1.00 56.88 179 GLN A CA 1
ATOM 1454 C C . GLN A 1 179 ? -9.603 -15.815 6.562 1.00 56.88 179 GLN A C 1
ATOM 1456 O O . GLN A 1 179 ? -10.714 -15.800 7.064 1.00 56.88 179 GLN A O 1
ATOM 1461 N N . PRO A 1 180 ? -9.356 -16.620 5.517 1.00 52.34 180 PRO A N 1
ATOM 1462 C CA . PRO A 1 180 ? -10.398 -17.421 4.856 1.00 52.34 180 PRO A CA 1
ATOM 1463 C C . PRO A 1 180 ? -10.939 -18.635 5.641 1.00 52.34 180 PRO A C 1
ATOM 1465 O O . PRO A 1 180 ? -11.651 -19.445 5.051 1.00 52.34 180 PRO A O 1
ATOM 1468 N N . ASP A 1 181 ? -10.614 -18.800 6.923 1.00 54.62 181 ASP A N 1
ATOM 1469 C CA . ASP A 1 181 ? -10.926 -20.031 7.658 1.00 54.62 181 ASP A CA 1
ATOM 1470 C C . ASP A 1 181 ? -12.402 -20.134 8.104 1.00 54.62 181 ASP A C 1
ATOM 1472 O O . ASP A 1 181 ? -13.150 -19.161 8.092 1.00 54.62 181 ASP A O 1
ATOM 1476 N N . SER A 1 182 ? -12.847 -21.319 8.525 1.00 50.00 182 SER A N 1
ATOM 1477 C CA . SER A 1 182 ? -14.221 -21.593 8.992 1.00 50.00 182 SER A CA 1
ATOM 1478 C C . SER A 1 182 ? -14.663 -20.748 10.201 1.00 50.00 182 SER A C 1
ATOM 1480 O O . SER A 1 182 ? -15.858 -20.516 10.396 1.00 50.00 182 SER A O 1
ATOM 1482 N N . GLU A 1 183 ? -13.712 -20.199 10.963 1.00 55.84 183 GLU A N 1
ATOM 1483 C CA . GLU A 1 183 ? -13.964 -19.216 12.022 1.00 55.84 183 GLU A CA 1
ATOM 1484 C C . GLU A 1 183 ? -14.180 -17.785 11.500 1.00 55.84 183 GLU A C 1
ATOM 1486 O O . GLU A 1 183 ? -14.586 -16.910 12.263 1.00 55.84 183 GLU A O 1
ATOM 1491 N N . LEU A 1 184 ? -13.987 -17.523 10.202 1.00 57.22 184 LEU A N 1
ATOM 1492 C CA . LEU A 1 184 ? -14.106 -16.195 9.600 1.00 57.22 184 LEU A CA 1
ATOM 1493 C C . LEU A 1 184 ? -15.464 -15.559 9.868 1.00 57.22 184 LEU A C 1
ATOM 1495 O O . LEU A 1 184 ? -15.517 -14.387 10.210 1.00 57.22 184 LEU A O 1
ATOM 1499 N N . GLN A 1 185 ? -16.572 -16.294 9.753 1.00 58.94 185 GLN A N 1
ATOM 1500 C CA . GLN A 1 185 ? -17.886 -15.708 10.044 1.00 58.94 185 GLN A CA 1
ATOM 1501 C C . GLN A 1 185 ? -18.011 -15.273 11.506 1.00 58.94 185 GLN A C 1
ATOM 1503 O O . GLN A 1 185 ? -18.586 -14.221 11.782 1.00 58.94 185 GLN A O 1
ATOM 1508 N N . ARG A 1 186 ? -17.426 -16.038 12.432 1.00 59.81 186 ARG A N 1
ATOM 1509 C CA . ARG A 1 186 ? -17.384 -15.702 13.857 1.00 59.81 186 ARG A CA 1
ATOM 1510 C C . ARG A 1 186 ? -16.479 -14.495 14.103 1.00 59.81 186 ARG A C 1
ATOM 1512 O O . ARG A 1 186 ? -16.893 -13.576 14.800 1.00 59.81 186 ARG A O 1
ATOM 1519 N N . LEU A 1 187 ? -15.306 -14.449 13.476 1.00 56.25 187 LEU A N 1
ATOM 1520 C CA . LEU A 1 187 ? -14.382 -13.316 13.543 1.00 56.25 187 LEU A CA 1
ATOM 1521 C C . LEU A 1 187 ? -14.989 -12.050 12.930 1.00 56.25 187 LEU A C 1
ATOM 1523 O O . LEU A 1 187 ? -14.864 -10.979 13.510 1.00 56.25 187 LEU A O 1
ATOM 1527 N N . LEU A 1 188 ? -15.706 -12.155 11.807 1.00 59.72 188 LEU A N 1
ATOM 1528 C CA . LEU A 1 188 ? -16.427 -11.044 11.180 1.00 59.72 188 LEU A CA 1
ATOM 1529 C C . LEU A 1 188 ? -17.585 -10.562 12.053 1.00 59.72 188 LEU A C 1
ATOM 1531 O O . LEU A 1 188 ? -17.764 -9.359 12.188 1.00 59.72 188 LEU A O 1
ATOM 1535 N N . GLN A 1 189 ? -18.336 -11.468 12.682 1.00 64.38 189 GLN A N 1
ATOM 1536 C CA . GLN A 1 189 ? -19.391 -11.098 13.628 1.00 64.38 189 GLN A CA 1
ATOM 1537 C C . GLN A 1 189 ? -18.827 -10.428 14.882 1.00 64.38 189 GLN A C 1
ATOM 1539 O O . GLN A 1 189 ? -19.370 -9.421 15.322 1.00 64.38 189 GLN A O 1
ATOM 1544 N N . GLN A 1 190 ? -17.733 -10.938 15.449 1.00 60.25 190 GLN A N 1
ATOM 1545 C CA . GLN A 1 190 ? -17.078 -10.327 16.609 1.00 60.25 190 GLN A CA 1
ATOM 1546 C C . GLN A 1 190 ? -16.426 -8.989 16.244 1.00 60.25 190 GLN A C 1
ATOM 1548 O O . GLN A 1 190 ? -16.512 -8.028 17.007 1.00 60.25 190 GLN A O 1
ATOM 1553 N N . ARG A 1 191 ? -15.838 -8.895 15.047 1.00 60.88 191 ARG A N 1
ATOM 1554 C CA . ARG A 1 191 ? -15.368 -7.647 14.446 1.00 60.88 191 ARG A CA 1
ATOM 1555 C C . ARG A 1 191 ? -16.503 -6.647 14.335 1.00 60.88 191 ARG A C 1
ATOM 1557 O O . ARG A 1 191 ? -16.334 -5.518 14.770 1.00 60.88 191 ARG A O 1
ATOM 1564 N N . ASP A 1 192 ? -17.622 -7.036 13.735 1.00 65.62 192 ASP A N 1
ATOM 1565 C CA . ASP A 1 192 ? -18.775 -6.164 13.521 1.00 65.62 192 ASP A CA 1
ATOM 1566 C C . ASP A 1 192 ? -19.406 -5.766 14.862 1.00 65.62 192 ASP A C 1
ATOM 1568 O O . ASP A 1 192 ? -19.733 -4.603 15.057 1.00 65.62 192 ASP A O 1
ATOM 1572 N N . TYR A 1 193 ? -19.425 -6.670 15.842 1.00 65.12 193 TYR A N 1
ATOM 1573 C CA . TYR A 1 193 ? -19.826 -6.380 17.217 1.00 65.12 193 TYR A CA 1
ATOM 1574 C C . TYR A 1 193 ? -18.909 -5.353 17.891 1.00 65.12 193 TYR A C 1
ATOM 1576 O O . TYR A 1 193 ? -19.388 -4.334 18.382 1.00 65.12 193 TYR A O 1
ATOM 1584 N N . LEU A 1 194 ? -17.586 -5.555 17.893 1.00 60.53 194 LEU A N 1
ATOM 1585 C CA . LEU A 1 194 ? -16.662 -4.561 18.444 1.00 60.53 194 LEU A CA 1
ATOM 1586 C C . LEU A 1 194 ? -16.663 -3.275 17.633 1.00 60.53 194 LEU A C 1
ATOM 1588 O O . LEU A 1 194 ? -16.460 -2.203 18.194 1.00 60.53 194 LEU A O 1
ATOM 1592 N N . LYS A 1 195 ? -16.912 -3.356 16.329 1.00 63.22 195 LYS A N 1
ATOM 1593 C CA . LYS A 1 195 ? -17.116 -2.195 15.478 1.00 63.22 195 LYS A CA 1
ATOM 1594 C C . LYS A 1 195 ? -18.374 -1.435 15.926 1.00 63.22 195 LYS A C 1
ATOM 1596 O O . LYS A 1 195 ? -18.345 -0.222 16.073 1.00 63.22 195 LYS A O 1
ATOM 1601 N N . ASP A 1 196 ? -19.454 -2.107 16.268 1.00 66.38 196 ASP A N 1
ATOM 1602 C CA . ASP A 1 196 ? -20.649 -1.430 16.768 1.00 66.38 196 ASP A CA 1
ATOM 1603 C C . ASP A 1 196 ? -20.455 -0.887 18.198 1.00 66.38 196 ASP A C 1
ATOM 1605 O O . ASP A 1 196 ? -20.923 0.208 18.520 1.00 66.38 196 ASP A O 1
ATOM 1609 N N . GLN A 1 197 ? -19.687 -1.580 19.047 1.00 64.69 197 GLN A N 1
ATOM 1610 C CA . GLN A 1 197 ? -19.411 -1.162 20.429 1.00 64.69 197 GLN A CA 1
ATOM 1611 C C . GLN A 1 197 ? -18.379 -0.024 20.524 1.00 64.69 197 GLN A C 1
ATOM 1613 O O . GLN A 1 197 ? -18.649 1.020 21.130 1.00 64.69 197 GLN A O 1
ATOM 1618 N N . LEU A 1 198 ? -17.209 -0.168 19.894 1.00 62.59 198 LEU A N 1
ATOM 1619 C CA . LEU A 1 198 ? -16.155 0.856 19.855 1.00 62.59 198 LEU A CA 1
ATOM 1620 C C . LEU A 1 198 ? -16.628 2.091 19.079 1.00 62.59 198 LEU A C 1
ATOM 1622 O O . LEU A 1 198 ? -16.411 3.227 19.519 1.00 62.59 198 LEU A O 1
ATOM 1626 N N . PHE A 1 199 ? -17.354 1.873 17.979 1.00 59.88 199 PHE A N 1
ATOM 1627 C CA . PHE A 1 199 ? -17.872 2.913 17.093 1.00 59.88 199 PHE A CA 1
ATOM 1628 C C . PHE A 1 199 ? -19.381 3.089 17.233 1.00 59.88 199 PHE A C 1
ATOM 1630 O O . PHE A 1 199 ? -20.055 3.387 16.249 1.00 59.88 199 PHE A O 1
ATOM 1637 N N . SER A 1 200 ? -19.899 3.044 18.467 1.00 55.41 200 SER A N 1
ATOM 1638 C CA . SER A 1 200 ? -21.180 3.650 18.892 1.00 55.41 200 SER A CA 1
ATOM 1639 C C . SER A 1 200 ? -21.149 5.187 18.740 1.00 55.41 200 SER A C 1
ATOM 1641 O O . SER A 1 200 ? -21.438 5.981 19.631 1.00 55.41 200 SER A O 1
ATOM 1643 N N . ILE A 1 201 ? -20.688 5.602 17.573 1.00 55.06 201 ILE A N 1
ATOM 1644 C CA . ILE A 1 201 ? -20.396 6.906 17.040 1.00 55.06 201 ILE A CA 1
ATOM 1645 C C . ILE A 1 201 ? -21.301 6.977 15.815 1.00 55.06 201 ILE A C 1
ATOM 1647 O O . ILE A 1 201 ? -21.372 6.040 15.026 1.00 55.06 201 ILE A O 1
ATOM 1651 N N . ASN A 1 202 ? -22.042 8.067 15.657 1.00 58.75 202 ASN A N 1
ATOM 1652 C CA . ASN A 1 202 ? -22.983 8.192 14.551 1.00 58.75 202 ASN A CA 1
ATOM 1653 C C . ASN A 1 202 ? -22.243 8.136 13.197 1.00 58.75 202 ASN A C 1
ATOM 1655 O O . ASN A 1 202 ? -21.687 9.144 12.755 1.00 58.75 202 ASN A O 1
ATOM 1659 N N . TRP A 1 203 ? -22.275 6.970 12.541 1.00 53.69 203 TRP A N 1
ATOM 1660 C CA . TRP A 1 203 ? -21.628 6.688 11.254 1.00 53.69 203 TRP A CA 1
ATOM 1661 C C . TRP A 1 203 ? -21.993 7.696 10.164 1.00 53.69 203 TRP A C 1
ATOM 1663 O O . TRP A 1 203 ? -21.173 8.003 9.308 1.00 53.69 203 TRP A O 1
ATOM 1673 N N . LYS A 1 204 ? -23.205 8.264 10.220 1.00 50.22 204 LYS A N 1
ATOM 1674 C CA . LYS A 1 204 ? -23.682 9.249 9.239 1.00 50.22 204 LYS A CA 1
ATOM 1675 C C . LYS A 1 204 ? -23.069 10.638 9.426 1.00 50.22 204 LYS A C 1
ATOM 1677 O O . LYS A 1 204 ? -23.116 11.442 8.503 1.00 50.22 204 LYS A O 1
ATOM 1682 N N . LYS A 1 205 ? -22.530 10.948 10.611 1.00 53.81 205 LYS A N 1
ATOM 1683 C CA . LYS A 1 205 ? -21.955 12.266 10.936 1.00 53.81 205 LYS A CA 1
ATOM 1684 C C . LYS A 1 205 ? -20.430 12.303 10.865 1.00 53.81 205 LYS A C 1
ATOM 1686 O O . LYS A 1 205 ? -19.854 13.373 11.042 1.00 53.81 205 LYS A O 1
ATOM 1691 N N . GLN A 1 206 ? -19.769 11.169 10.643 1.00 58.84 206 GLN A N 1
ATOM 1692 C CA . GLN A 1 206 ? -18.312 11.095 10.650 1.00 58.84 206 GLN A CA 1
ATOM 1693 C C . GLN A 1 206 ? -17.766 10.682 9.284 1.00 58.84 206 GLN A C 1
ATOM 1695 O O . GLN A 1 206 ? -18.186 9.695 8.692 1.00 58.84 206 GLN A O 1
ATOM 1700 N N . GLN A 1 207 ? -16.823 11.479 8.782 1.00 64.12 207 GLN A N 1
ATOM 1701 C CA . GLN A 1 207 ? -16.047 11.165 7.587 1.00 64.12 207 GLN A CA 1
ATOM 1702 C C . GLN A 1 207 ? -15.003 10.109 7.954 1.00 64.12 207 GLN A C 1
ATOM 1704 O O . GLN A 1 207 ? -13.981 10.441 8.558 1.00 64.12 207 GLN A O 1
ATOM 1709 N N . PHE A 1 208 ? -15.292 8.855 7.624 1.00 73.69 208 PHE A N 1
ATOM 1710 C CA . PHE A 1 208 ? -14.342 7.748 7.678 1.00 73.69 208 PHE A CA 1
ATOM 1711 C C . PHE A 1 208 ? -13.876 7.401 6.269 1.00 73.69 208 PHE A C 1
ATOM 1713 O O . PHE A 1 208 ? -14.592 7.660 5.302 1.00 73.69 208 PHE A O 1
ATOM 1720 N N . GLN A 1 209 ? -12.707 6.780 6.163 1.00 80.25 209 GLN A N 1
ATOM 1721 C CA . GLN A 1 209 ? -12.272 6.128 4.933 1.00 80.25 209 GLN A CA 1
ATOM 1722 C C . GLN A 1 209 ? -12.028 4.653 5.219 1.00 80.25 209 GLN A C 1
ATOM 1724 O O . GLN A 1 209 ? -11.449 4.305 6.249 1.00 80.25 209 GLN A O 1
ATOM 1729 N N . ILE A 1 210 ? -12.425 3.787 4.295 1.00 80.00 210 ILE A N 1
ATOM 1730 C CA . ILE A 1 210 ? -11.973 2.401 4.297 1.00 80.00 210 ILE A CA 1
ATOM 1731 C C . ILE A 1 210 ? -10.796 2.290 3.341 1.00 80.00 210 ILE A C 1
ATOM 1733 O O . ILE A 1 210 ? -10.875 2.718 2.192 1.00 80.00 210 ILE A O 1
ATOM 1737 N N . ARG A 1 211 ? -9.720 1.682 3.829 1.00 84.94 211 ARG A N 1
ATOM 1738 C CA . ARG A 1 211 ? -8.549 1.265 3.069 1.00 84.94 211 ARG A CA 1
ATOM 1739 C C . ARG A 1 211 ? -8.572 -0.250 2.943 1.00 84.94 211 ARG A C 1
ATOM 1741 O O . ARG A 1 211 ? -8.754 -0.955 3.932 1.00 84.94 211 ARG A O 1
ATOM 1748 N N . VAL A 1 212 ? -8.348 -0.750 1.742 1.00 82.12 212 VAL A N 1
ATOM 1749 C CA . VAL A 1 212 ? -8.087 -2.166 1.493 1.00 82.12 212 VAL A CA 1
ATOM 1750 C C . VAL A 1 212 ? -6.809 -2.268 0.691 1.00 82.12 212 VAL A C 1
ATOM 1752 O O . VAL A 1 212 ? -6.596 -1.497 -0.242 1.00 82.12 212 VAL A O 1
ATOM 1755 N N . GLU A 1 213 ? -5.959 -3.212 1.059 1.00 86.31 213 GLU A N 1
ATOM 1756 C CA . GLU A 1 213 ? -4.711 -3.466 0.361 1.00 86.31 213 GLU A CA 1
ATOM 1757 C C . GLU A 1 213 ? -4.499 -4.946 0.098 1.00 86.31 213 GLU A C 1
ATOM 1759 O O . GLU A 1 213 ? -4.950 -5.784 0.878 1.00 86.31 213 GLU A O 1
ATOM 1764 N N . ILE A 1 214 ? -3.814 -5.242 -1.005 1.00 86.75 214 ILE A N 1
ATOM 1765 C CA . ILE A 1 214 ? -3.238 -6.549 -1.289 1.00 86.75 214 ILE A CA 1
ATOM 1766 C C . ILE A 1 214 ? -1.724 -6.436 -1.369 1.00 86.75 214 ILE A C 1
ATOM 1768 O O . ILE A 1 214 ? -1.187 -5.536 -2.015 1.00 86.75 214 ILE A O 1
ATOM 1772 N N . ILE A 1 215 ? -1.060 -7.370 -0.709 1.00 86.81 215 ILE A N 1
ATOM 1773 C CA . ILE A 1 215 ? 0.384 -7.543 -0.685 1.00 86.81 215 ILE A CA 1
ATOM 1774 C C . ILE A 1 215 ? 0.697 -8.759 -1.549 1.00 86.81 215 ILE A C 1
ATOM 1776 O O . ILE A 1 215 ? 0.075 -9.807 -1.365 1.00 86.81 215 ILE A O 1
ATOM 1780 N N . VAL A 1 216 ? 1.583 -8.613 -2.535 1.00 88.00 216 VAL A N 1
ATOM 1781 C CA . VAL A 1 216 ? 1.782 -9.670 -3.529 1.00 88.00 216 VAL A CA 1
ATOM 1782 C C . VAL A 1 216 ? 3.153 -9.627 -4.203 1.00 88.00 216 VAL A C 1
ATOM 1784 O O . VAL A 1 216 ? 3.645 -8.572 -4.616 1.00 88.00 216 VAL A O 1
ATOM 1787 N N . CYS A 1 217 ? 3.734 -10.812 -4.381 1.00 86.44 217 CYS A N 1
ATOM 1788 C CA . CYS A 1 217 ? 4.842 -11.060 -5.297 1.00 86.44 217 CYS A CA 1
ATOM 1789 C C . CYS A 1 217 ? 4.333 -11.340 -6.723 1.00 86.44 217 CYS A C 1
ATOM 1791 O O . CYS A 1 217 ? 3.207 -11.787 -6.934 1.00 86.44 217 CYS A O 1
ATOM 1793 N N . ILE A 1 218 ? 5.164 -11.097 -7.729 1.00 86.56 218 ILE A N 1
ATOM 1794 C CA . ILE A 1 218 ? 4.877 -11.308 -9.151 1.00 86.56 218 ILE A CA 1
ATOM 1795 C C . ILE A 1 218 ? 5.743 -12.440 -9.710 1.00 86.56 218 ILE A C 1
ATOM 1797 O O . ILE A 1 218 ? 6.846 -12.688 -9.227 1.00 86.56 218 ILE A O 1
ATOM 1801 N N . THR A 1 219 ? 5.251 -13.124 -10.740 1.00 80.06 219 THR A N 1
ATOM 1802 C CA . THR A 1 219 ? 5.996 -14.172 -11.459 1.00 80.06 219 THR A CA 1
ATOM 1803 C C . THR A 1 219 ? 6.487 -13.658 -12.806 1.00 80.06 219 THR A C 1
ATOM 1805 O O . THR A 1 219 ? 5.767 -12.898 -13.460 1.00 80.06 219 THR A O 1
ATOM 1808 N N . PHE A 1 220 ? 7.662 -14.122 -13.230 1.00 63.25 220 PHE A N 1
ATOM 1809 C CA . PHE A 1 220 ? 8.233 -13.868 -14.555 1.00 63.25 220 PHE A CA 1
ATOM 1810 C C . PHE A 1 220 ? 7.898 -14.996 -15.534 1.00 63.25 220 PHE A C 1
ATOM 1812 O O . PHE A 1 220 ? 7.846 -16.164 -15.086 1.00 63.25 220 PHE A O 1
#

Radius of gyration: 18.48 Å; chains: 1; bounding box: 44×42×52 Å

Foldseek 3Di:
DDLVVLVQAWAKEACDPPDPRHDDPVVLVVCVVVVNHDDQCCPPPVCVVVVLNVPPPPQWTKTAHPVRQWMWTASPNARIKTKGKDKADDPPVRVVVSVVVVVSVVSSVWAFDQDPPFGFDTPDSVCIDPQKKKKKFADQVLLVQLVVQLVVCVVVVCVVLSVLLCFDDDRRITIGDQDPDPCRVVSVVSVVVSCCRSCVDPSVPGTMMMMMIGGTHIDD

pLDDT: mean 81.67, std 13.31, range [50.0, 97.25]

Sequence (220 aa):
MYLQTFGIPGKSHSLTPGHKNFISDQEADELRKKHFLFIDMTSDNYLMSNDVASDWPYGRGIWLSQDETKMVWVVEEDQLRIISIVQGNDLGKVDQSLHELLTGIEKSGLKFAKHPVYGIITTCPTNMGIGKRQSILVKKEQMKLIQKKKQNLLDQKQEEQVENTHLWIKKEQLIFDYQPDSELQRLLQQRDYLKDQLFSINWKKQQFQIRVEIIVCITF

InterPro domains:
  IPR000749 ATP:guanido phosphotransferase [PTHR11547] (23-154)
  IPR022414 ATP:guanido phosphotransferase, catalytic domain [PF00217] (23-147)
  IPR022414 ATP:guanido phosphotransferase, catalytic domain [PS51510] (1-139)

Organism: NCBI:txid43138

Secondary structure (DSSP, 8-state):
--GGGGT--EEEEE-STT-TTB--HHHHHHHHHTT-SPP-GGG-HHHHHTTSSTTTTTT-EEEEETTSSEEEEESSSSSEEEEEEEESS-HHHHHHHHHHHHHHHHTTT-EE-EETTTEE--SSGGG-BT-EEEEEE--HHHHHHHHHHHHHHHHTT-HHHHHTT-EEEETTEEEEE---STTHHHHHHHHHHHHHHHT-S-GGGS--EEEEEEEE-EE-